Protein AF-A0A1X6P1R7-F1 (afdb_monomer_lite)

Sequence (283 aa):
MGSWSHLVRLRAEWDARLAADASIGWLALVDDDTYVFDAGLRRALAHTGVDPAAARVWAGALEAPRVDSGGDAAFAAPLRAAHAAASGEAPCLLPGDSGYLTPAEEASSAPSVAAPSRQCRHTFCPTCVPLPQGAAVVLSRALVAALRPHVDACEVATAGMCASCGSQRLYACIQYVSGVGGSVATLPLPGVERAPWKRAPRGGDDAVATFHAFDHRFRLDAATGSLAGDMAQLARVADRVAAARGADAVVTYQDVADEVACRGAGRYVHAPKRMCVAEVVAA

Structure (mmCIF, N/CA/C/O backbone):
data_AF-A0A1X6P1R7-F1
#
_entry.id   AF-A0A1X6P1R7-F1
#
loop_
_atom_site.group_PDB
_atom_site.id
_atom_site.type_symbol
_atom_site.label_atom_id
_atom_site.label_alt_id
_atom_site.label_comp_id
_atom_site.label_asym_id
_atom_site.label_entity_id
_atom_site.label_seq_id
_atom_site.pdbx_PDB_ins_code
_atom_site.Cartn_x
_atom_site.Cartn_y
_atom_site.Cartn_z
_atom_site.occupancy
_atom_site.B_iso_or_equiv
_atom_site.auth_seq_id
_atom_site.auth_comp_id
_atom_site.auth_asym_id
_atom_site.auth_atom_id
_atom_site.pdbx_PDB_model_num
ATOM 1 N N . MET A 1 1 ? 14.252 -18.514 2.551 1.00 38.66 1 MET A N 1
ATOM 2 C CA . MET A 1 1 ? 12.966 -18.541 1.822 1.00 38.66 1 MET A CA 1
ATOM 3 C C . MET A 1 1 ? 12.912 -17.275 0.984 1.00 38.66 1 MET A C 1
ATOM 5 O O . MET A 1 1 ? 13.160 -16.217 1.545 1.00 38.66 1 MET A O 1
ATOM 9 N N . GLY A 1 2 ? 12.738 -17.371 -0.338 1.00 47.81 2 GLY A N 1
ATOM 10 C CA . GLY A 1 2 ? 12.596 -16.179 -1.192 1.00 47.81 2 GLY A CA 1
ATOM 11 C C . GLY A 1 2 ? 11.295 -15.447 -0.866 1.00 47.81 2 GLY A C 1
ATOM 12 O O . GLY A 1 2 ? 10.340 -16.102 -0.439 1.00 47.81 2 GLY A O 1
ATOM 13 N N . SER A 1 3 ? 11.247 -14.121 -1.026 1.00 53.81 3 SER A N 1
ATOM 14 C CA . SER A 1 3 ? 9.972 -13.423 -0.860 1.00 53.81 3 SER A CA 1
ATOM 15 C C . SER A 1 3 ? 9.056 -13.825 -2.012 1.00 53.81 3 SER A C 1
ATOM 17 O O . SER A 1 3 ? 9.450 -13.857 -3.180 1.00 53.81 3 SER A O 1
ATOM 19 N N . TRP A 1 4 ? 7.842 -14.244 -1.675 1.00 63.78 4 TRP A N 1
ATOM 20 C CA . TRP A 1 4 ? 6.855 -14.613 -2.680 1.00 63.78 4 TRP A CA 1
ATOM 21 C C . TRP A 1 4 ? 6.371 -13.349 -3.393 1.00 63.78 4 TRP A C 1
ATOM 23 O O . TRP A 1 4 ? 6.185 -12.307 -2.767 1.00 63.78 4 TRP A O 1
ATOM 33 N N . SER A 1 5 ? 6.171 -13.422 -4.709 1.00 76.75 5 SER A N 1
ATOM 34 C CA . SER A 1 5 ? 5.708 -12.262 -5.472 1.00 76.75 5 SER A CA 1
ATOM 35 C C . SER A 1 5 ? 4.275 -11.886 -5.087 1.00 76.75 5 SER A C 1
ATOM 37 O O . SER A 1 5 ? 3.400 -12.749 -4.991 1.00 76.75 5 SER A O 1
ATOM 39 N N . HIS A 1 6 ? 4.012 -10.585 -4.944 1.00 87.44 6 HIS A N 1
ATOM 40 C CA . HIS A 1 6 ? 2.655 -10.058 -4.769 1.00 87.44 6 HIS A CA 1
ATOM 41 C C . HIS A 1 6 ? 1.725 -10.415 -5.943 1.00 87.44 6 HIS A C 1
ATOM 43 O O . HIS A 1 6 ? 0.517 -10.519 -5.749 1.00 87.44 6 HIS A O 1
ATOM 49 N N . LEU A 1 7 ? 2.279 -10.678 -7.133 1.00 89.25 7 LEU A N 1
ATOM 50 C CA . LEU A 1 7 ? 1.531 -11.164 -8.295 1.00 89.25 7 LEU A CA 1
ATOM 51 C C . LEU A 1 7 ? 0.912 -12.550 -8.051 1.00 89.25 7 LEU A C 1
ATOM 53 O O . LEU A 1 7 ? -0.265 -12.748 -8.353 1.00 89.25 7 LEU A O 1
ATOM 57 N N . VAL A 1 8 ? 1.646 -13.464 -7.401 1.00 87.81 8 VAL A N 1
ATOM 58 C CA . VAL A 1 8 ? 1.143 -14.803 -7.043 1.00 87.81 8 VAL A CA 1
ATOM 59 C C . VAL A 1 8 ? -0.050 -14.687 -6.096 1.00 87.81 8 VAL A C 1
ATOM 61 O O . VAL A 1 8 ? -1.055 -15.375 -6.276 1.00 87.81 8 VAL A O 1
ATOM 64 N N . ARG A 1 9 ? 0.054 -13.812 -5.085 1.00 88.69 9 ARG A N 1
ATOM 65 C CA . ARG A 1 9 ? -1.019 -13.568 -4.107 1.00 88.69 9 ARG A CA 1
ATOM 66 C C . ARG A 1 9 ? -2.248 -12.973 -4.778 1.00 88.69 9 ARG A C 1
ATOM 68 O O . ARG A 1 9 ? -3.348 -13.460 -4.559 1.00 88.69 9 ARG A O 1
ATOM 75 N N . LEU A 1 10 ? -2.047 -11.984 -5.646 1.00 92.56 10 LEU A N 1
ATOM 76 C CA . LEU A 1 10 ? -3.120 -11.376 -6.421 1.00 92.56 10 LEU A CA 1
ATOM 77 C C . LEU A 1 10 ? -3.860 -12.414 -7.272 1.00 92.56 10 LEU A C 1
ATOM 79 O O . LEU A 1 10 ? -5.087 -12.452 -7.239 1.00 92.56 10 LEU A O 1
ATOM 83 N N . ARG A 1 11 ? -3.130 -13.277 -7.993 1.00 93.38 11 ARG A N 1
ATOM 84 C CA . ARG A 1 11 ? -3.719 -14.375 -8.777 1.00 93.38 11 ARG A CA 1
ATOM 85 C C . ARG A 1 11 ? -4.544 -15.308 -7.901 1.00 93.38 11 ARG A C 1
ATOM 87 O O . ARG A 1 11 ? -5.694 -15.576 -8.228 1.00 93.38 11 ARG A O 1
ATOM 94 N N . ALA A 1 12 ? -3.964 -15.765 -6.792 1.00 91.94 12 ALA A N 1
ATOM 95 C CA . ALA A 1 12 ? -4.624 -16.691 -5.879 1.00 91.94 12 ALA A CA 1
ATOM 96 C C . ALA A 1 12 ? -5.923 -16.104 -5.304 1.00 91.94 12 ALA A C 1
ATOM 98 O O . ALA A 1 12 ? -6.958 -16.762 -5.352 1.00 91.94 12 ALA A O 1
ATOM 99 N N . GLU A 1 13 ? -5.894 -14.858 -4.822 1.00 94.12 13 GLU A N 1
ATOM 100 C CA . GLU A 1 13 ? -7.080 -14.198 -4.258 1.00 94.12 13 GLU A CA 1
ATOM 101 C C . GLU A 1 13 ? -8.137 -13.887 -5.325 1.00 94.12 13 GLU A C 1
ATOM 103 O O . GLU A 1 13 ? -9.340 -14.012 -5.068 1.00 94.12 13 GLU A O 1
ATOM 108 N N . TRP A 1 14 ? -7.712 -13.528 -6.542 1.00 94.12 14 TRP A N 1
ATOM 109 C CA . TRP A 1 14 ? -8.636 -13.346 -7.656 1.00 94.12 14 TRP A CA 1
ATOM 110 C C . TRP A 1 14 ? -9.385 -14.631 -7.993 1.00 94.12 14 TRP A C 1
ATOM 112 O O . TRP A 1 14 ? -10.617 -14.635 -8.000 1.00 94.12 14 TRP A O 1
ATOM 122 N N . ASP A 1 15 ? -8.640 -15.708 -8.235 1.00 93.50 15 ASP A N 1
ATOM 123 C CA . ASP A 1 15 ? -9.190 -16.985 -8.685 1.00 93.50 15 ASP A CA 1
ATOM 124 C C . ASP A 1 15 ? -10.038 -17.656 -7.591 1.00 93.50 15 ASP A C 1
ATOM 126 O O . ASP A 1 15 ? -11.055 -18.276 -7.895 1.00 93.50 15 ASP A O 1
ATOM 130 N N . ALA A 1 16 ? -9.656 -17.510 -6.317 1.00 93.94 16 ALA A N 1
ATOM 131 C CA . ALA A 1 16 ? -10.361 -18.143 -5.206 1.00 93.94 16 ALA A CA 1
ATOM 132 C C . ALA A 1 16 ? -11.634 -17.399 -4.778 1.00 93.94 16 ALA A C 1
ATOM 134 O O . ALA A 1 16 ? -12.594 -18.040 -4.345 1.00 93.94 16 ALA A O 1
ATOM 135 N N . ARG A 1 17 ? -11.636 -16.058 -4.819 1.00 94.38 17 ARG A N 1
ATOM 136 C CA . ARG A 1 17 ? -12.701 -15.254 -4.191 1.00 94.38 17 ARG A CA 1
ATOM 137 C C . ARG A 1 17 ? -13.164 -14.078 -5.030 1.00 94.38 17 ARG A C 1
ATOM 139 O O . ARG A 1 17 ? -14.361 -13.982 -5.296 1.00 94.38 17 ARG A O 1
ATOM 146 N N . LEU A 1 18 ? -12.266 -13.173 -5.430 1.00 94.50 18 LEU A N 1
ATOM 147 C CA . LEU A 1 18 ? -12.712 -11.896 -6.003 1.00 94.50 18 LEU A CA 1
ATOM 148 C C . LEU A 1 18 ? -13.491 -12.103 -7.301 1.00 94.50 18 LEU A C 1
ATOM 150 O O . LEU A 1 18 ? -14.491 -11.422 -7.493 1.00 94.50 18 LEU A O 1
ATOM 154 N N . ALA A 1 19 ? -13.099 -13.042 -8.166 1.00 93.81 19 ALA A N 1
ATOM 155 C CA . ALA A 1 19 ? -13.814 -13.288 -9.418 1.00 93.81 19 ALA A CA 1
ATOM 156 C C . ALA A 1 19 ? -15.296 -13.649 -9.192 1.00 93.81 19 ALA A C 1
ATOM 158 O O . ALA A 1 19 ? -16.156 -13.178 -9.934 1.00 93.81 19 ALA A O 1
ATOM 159 N N . ALA A 1 20 ? -15.586 -14.438 -8.154 1.00 95.06 20 ALA A N 1
ATOM 160 C CA . ALA A 1 20 ? -16.923 -14.946 -7.854 1.00 95.06 20 ALA A CA 1
ATOM 161 C C . ALA A 1 20 ? -17.763 -14.000 -6.978 1.00 95.06 20 ALA A C 1
ATOM 163 O O . ALA A 1 20 ? -18.987 -14.002 -7.080 1.00 95.06 20 ALA A O 1
ATOM 164 N N . ASP A 1 21 ? -17.125 -13.188 -6.133 1.00 96.25 21 ASP A N 1
ATOM 165 C CA . ASP A 1 21 ? -17.810 -12.298 -5.197 1.00 96.25 21 ASP A CA 1
ATOM 166 C C . ASP A 1 21 ? -17.644 -10.827 -5.603 1.00 96.25 21 ASP A C 1
ATOM 168 O O . ASP A 1 21 ? -16.604 -10.198 -5.378 1.00 96.25 21 ASP A O 1
ATOM 172 N N . ALA A 1 22 ? -18.694 -10.270 -6.210 1.00 94.06 22 ALA A N 1
ATOM 173 C CA . ALA A 1 22 ? -18.738 -8.873 -6.636 1.00 94.06 22 ALA A CA 1
ATOM 174 C C . ALA A 1 22 ? -18.824 -7.871 -5.469 1.00 94.06 22 ALA A C 1
ATOM 176 O O . ALA A 1 22 ? -18.551 -6.691 -5.682 1.00 94.06 22 ALA A O 1
ATOM 177 N N . SER A 1 23 ? -19.161 -8.317 -4.251 1.00 94.94 23 SER A N 1
ATOM 178 C CA . SER A 1 23 ? -19.193 -7.447 -3.067 1.00 94.94 23 SER A CA 1
ATOM 179 C C . SER A 1 23 ? -17.791 -7.065 -2.579 1.00 94.94 23 SER A C 1
ATOM 181 O O . SER A 1 23 ? -17.615 -6.044 -1.911 1.00 94.94 23 SER A O 1
ATOM 183 N N . ILE A 1 24 ? -16.768 -7.835 -2.966 1.00 95.62 24 ILE A N 1
ATOM 184 C CA . ILE A 1 24 ? -15.371 -7.523 -2.665 1.00 95.62 24 ILE A CA 1
ATOM 185 C C . ILE A 1 24 ? -14.884 -6.435 -3.627 1.00 95.62 24 ILE A C 1
ATOM 187 O O . ILE A 1 24 ? -14.490 -6.706 -4.768 1.00 95.62 24 ILE A O 1
ATOM 191 N N . GLY A 1 25 ? -14.909 -5.191 -3.143 1.00 96.31 25 GLY A N 1
ATOM 192 C CA . GLY A 1 25 ? -14.416 -4.018 -3.866 1.00 96.31 25 GLY A CA 1
ATOM 193 C C . GLY A 1 25 ? -12.900 -3.808 -3.771 1.00 96.31 25 GLY A C 1
ATOM 194 O O . GLY A 1 25 ? -12.294 -3.280 -4.694 1.00 96.31 25 GLY A O 1
ATOM 195 N N . TRP A 1 26 ? -12.249 -4.237 -2.693 1.00 96.69 26 TRP A N 1
ATOM 196 C CA . TRP A 1 26 ? -10.829 -3.947 -2.464 1.00 96.69 26 TRP A CA 1
ATOM 197 C C . TRP A 1 26 ? -10.056 -5.207 -2.076 1.00 96.69 26 TRP A C 1
ATOM 199 O O . TRP A 1 26 ? -10.554 -6.032 -1.314 1.00 96.69 26 TRP A O 1
ATOM 209 N N . LEU A 1 27 ? -8.827 -5.329 -2.578 1.00 96.12 27 LEU A N 1
ATOM 210 C CA . LEU A 1 27 ? -7.842 -6.328 -2.168 1.00 96.12 27 LEU A CA 1
ATOM 211 C C . LEU A 1 27 ? -6.701 -5.630 -1.432 1.00 96.12 27 LEU A C 1
ATOM 213 O O . LEU A 1 27 ? -5.999 -4.823 -2.033 1.00 96.12 27 LEU A O 1
ATOM 217 N N . ALA A 1 28 ? -6.481 -5.956 -0.162 1.00 94.50 28 ALA A N 1
ATOM 218 C CA . ALA A 1 28 ? -5.308 -5.500 0.576 1.00 94.50 28 ALA A CA 1
ATOM 219 C C . ALA A 1 28 ? -4.230 -6.592 0.570 1.00 94.50 28 ALA A C 1
ATOM 221 O O . ALA A 1 28 ? -4.453 -7.697 1.062 1.00 94.50 28 ALA A O 1
ATOM 222 N N . LEU A 1 29 ? -3.062 -6.279 0.015 1.00 92.88 29 LEU A N 1
ATOM 223 C CA . LEU A 1 29 ? -1.846 -7.073 0.155 1.00 92.88 29 LEU A CA 1
ATOM 224 C C . LEU A 1 29 ? -1.104 -6.551 1.382 1.00 92.88 29 LEU A C 1
ATOM 226 O O . LEU A 1 29 ? -0.631 -5.418 1.361 1.00 92.88 29 LEU A O 1
ATOM 230 N N . VAL A 1 30 ? -1.062 -7.346 2.443 1.00 89.94 30 VAL A N 1
ATOM 231 C CA . VAL A 1 30 ? -0.561 -6.940 3.761 1.00 89.94 30 VAL A CA 1
ATOM 232 C C . VAL A 1 30 ? 0.718 -7.711 4.058 1.00 89.94 30 VAL A C 1
ATOM 234 O O . VAL A 1 30 ? 0.767 -8.921 3.820 1.00 89.94 30 VAL A O 1
ATOM 237 N N . ASP A 1 31 ? 1.738 -7.016 4.555 1.00 85.94 31 ASP A N 1
ATOM 238 C CA . ASP A 1 31 ? 2.976 -7.662 4.992 1.00 85.94 31 ASP A CA 1
ATOM 239 C C . ASP A 1 31 ? 2.680 -8.583 6.202 1.00 85.94 31 ASP A C 1
ATOM 241 O O . ASP A 1 31 ? 1.776 -8.323 7.000 1.00 85.94 31 ASP A O 1
ATOM 245 N N . ASP A 1 32 ? 3.431 -9.677 6.373 1.00 82.94 32 ASP A N 1
ATOM 246 C CA . ASP A 1 32 ? 3.227 -10.690 7.438 1.00 82.94 32 ASP A CA 1
ATOM 247 C C . ASP A 1 32 ? 3.534 -10.185 8.861 1.00 82.94 32 ASP A C 1
ATOM 249 O O . ASP A 1 32 ? 3.455 -10.895 9.864 1.00 82.94 32 ASP A O 1
ATOM 253 N N . ASP A 1 33 ? 3.869 -8.914 8.915 1.00 81.56 33 ASP A N 1
ATOM 254 C CA . ASP A 1 33 ? 4.552 -8.194 9.955 1.00 81.56 33 ASP A CA 1
ATOM 255 C C . ASP A 1 33 ? 3.731 -6.890 10.258 1.00 81.56 33 ASP A C 1
ATOM 257 O O . ASP A 1 33 ? 4.118 -5.992 11.014 1.00 81.56 33 ASP A O 1
ATOM 261 N N . THR A 1 34 ? 2.507 -6.817 9.714 1.00 87.56 34 THR A N 1
ATOM 262 C CA . THR A 1 34 ? 1.571 -5.698 9.847 1.00 87.56 34 THR A CA 1
ATOM 263 C C . THR A 1 34 ? 0.241 -6.114 10.469 1.00 87.56 34 THR A C 1
ATOM 265 O O . THR A 1 34 ? -0.416 -7.052 10.020 1.00 87.56 34 THR A O 1
ATOM 268 N N . TYR A 1 35 ? -0.194 -5.374 11.493 1.00 90.25 35 TYR A N 1
ATOM 269 C CA . TYR A 1 35 ? -1.539 -5.510 12.049 1.00 90.25 35 TYR A CA 1
ATOM 270 C C . TYR A 1 35 ? -2.517 -4.609 11.288 1.00 90.25 35 TYR A C 1
ATOM 272 O O . TYR A 1 35 ? -2.222 -3.435 11.052 1.00 90.25 35 TYR A O 1
ATOM 280 N N . VAL A 1 36 ? -3.696 -5.125 10.940 1.00 93.88 36 VAL A N 1
ATOM 281 C CA . VAL A 1 36 ? -4.751 -4.365 10.250 1.00 93.88 36 VAL A CA 1
ATOM 282 C C . VAL A 1 36 ? -5.901 -4.092 11.211 1.00 93.88 36 VAL A C 1
ATOM 284 O O . VAL A 1 36 ? -6.524 -5.019 11.722 1.00 93.88 36 VAL A O 1
ATOM 287 N N . PHE A 1 37 ? -6.227 -2.816 11.404 1.00 94.81 37 PHE A N 1
ATOM 288 C CA . PHE A 1 37 ? -7.439 -2.399 12.102 1.00 94.81 37 PHE A CA 1
ATOM 289 C C . PHE A 1 37 ? -8.574 -2.272 11.081 1.00 94.81 37 PHE A C 1
ATOM 291 O O . PHE A 1 37 ? -8.691 -1.252 10.402 1.00 94.81 37 PHE A O 1
ATOM 298 N N . ASP A 1 38 ? -9.407 -3.310 10.962 1.00 93.56 38 ASP A N 1
ATOM 299 C CA . ASP A 1 38 ? -10.435 -3.433 9.911 1.00 93.56 38 ASP A CA 1
ATOM 300 C C . ASP A 1 38 ? -11.349 -2.198 9.808 1.00 93.56 38 ASP A C 1
ATOM 302 O O . ASP A 1 38 ? -11.473 -1.610 8.734 1.00 93.56 38 ASP A O 1
ATOM 306 N N . ALA A 1 39 ? -11.908 -1.721 10.927 1.00 94.25 39 ALA A N 1
ATOM 307 C CA . ALA A 1 39 ? -12.744 -0.515 10.945 1.00 94.25 39 ALA A CA 1
ATOM 308 C C . ALA A 1 39 ? -11.992 0.738 10.451 1.00 94.25 39 ALA A C 1
ATOM 310 O O . ALA A 1 39 ? -12.542 1.549 9.701 1.00 94.25 39 ALA A O 1
ATOM 311 N N . GLY A 1 40 ? -10.716 0.879 10.823 1.00 94.94 40 GLY A N 1
ATOM 312 C CA . GLY A 1 40 ? -9.854 1.971 10.371 1.00 94.94 40 GLY A CA 1
ATOM 313 C C . GLY A 1 40 ? -9.568 1.902 8.872 1.00 94.94 40 GLY A C 1
ATOM 314 O O . GLY A 1 40 ? -9.712 2.905 8.173 1.00 94.94 40 GLY A O 1
ATOM 315 N N . LEU A 1 41 ? -9.245 0.712 8.354 1.00 95.44 41 LEU A N 1
ATOM 316 C CA . LEU A 1 41 ? -8.995 0.498 6.929 1.00 95.44 41 LEU A CA 1
ATOM 317 C C . LEU A 1 41 ? -10.254 0.731 6.087 1.00 95.44 41 LEU A C 1
ATOM 319 O O . LEU A 1 41 ? -10.197 1.448 5.087 1.00 95.44 41 LEU A O 1
ATOM 323 N N . ARG A 1 42 ? -11.409 0.201 6.509 1.00 93.88 42 ARG A N 1
ATOM 324 C CA . ARG A 1 42 ? -12.698 0.451 5.841 1.00 93.88 42 ARG A CA 1
ATOM 325 C C . ARG A 1 42 ? -13.040 1.932 5.822 1.00 93.88 42 ARG A C 1
ATOM 327 O O . ARG A 1 42 ? -13.427 2.453 4.777 1.00 93.88 42 ARG A O 1
ATOM 334 N N . ARG A 1 43 ? -12.849 2.628 6.948 1.00 94.12 43 ARG A N 1
ATOM 335 C CA . ARG A 1 43 ? -13.040 4.078 7.025 1.00 94.12 43 ARG A CA 1
ATOM 336 C C . ARG A 1 43 ? -12.107 4.807 6.063 1.00 94.12 43 ARG A C 1
ATOM 338 O O . ARG A 1 43 ? -12.573 5.694 5.353 1.00 94.12 43 ARG A O 1
ATOM 345 N N . ALA A 1 44 ? -10.823 4.458 6.020 1.00 94.50 44 ALA A N 1
ATOM 346 C CA . ALA A 1 44 ? -9.862 5.090 5.119 1.00 94.50 44 ALA A CA 1
ATOM 347 C C . ALA A 1 44 ? -10.265 4.905 3.647 1.00 94.50 44 ALA A C 1
ATOM 349 O O . ALA A 1 44 ? -10.270 5.872 2.888 1.00 94.50 44 ALA A O 1
ATOM 350 N N . LEU A 1 45 ? -10.689 3.695 3.266 1.00 95.31 45 LEU A N 1
ATOM 351 C CA . LEU A 1 45 ? -11.156 3.393 1.912 1.00 95.31 45 LEU A CA 1
ATOM 352 C C . LEU A 1 45 ? -12.441 4.146 1.557 1.00 95.31 45 LEU A C 1
ATOM 354 O O . LEU A 1 45 ? -12.525 4.712 0.470 1.00 95.31 45 LEU A O 1
ATOM 358 N N . ALA A 1 46 ? -13.407 4.231 2.474 1.00 93.25 46 ALA A N 1
ATOM 359 C CA . ALA A 1 46 ? -14.638 4.991 2.255 1.00 93.25 46 ALA A CA 1
ATOM 360 C C . ALA A 1 46 ? -14.367 6.488 2.007 1.00 93.25 46 ALA A C 1
ATOM 362 O O . ALA A 1 46 ? -14.990 7.091 1.134 1.00 93.25 46 ALA A O 1
ATOM 363 N N . HIS A 1 47 ? -13.394 7.080 2.710 1.00 93.00 47 HIS A N 1
ATOM 364 C CA . HIS A 1 47 ? -13.020 8.489 2.528 1.00 93.00 47 HIS A CA 1
ATOM 365 C C . HIS A 1 47 ? -12.344 8.791 1.186 1.00 93.00 47 HIS A C 1
ATOM 367 O O . HIS A 1 47 ? -12.264 9.958 0.811 1.00 93.00 47 HIS A O 1
ATOM 373 N N . THR A 1 48 ? -11.874 7.780 0.448 1.00 93.00 48 THR A N 1
ATOM 374 C CA . THR A 1 48 ? -11.309 8.012 -0.891 1.00 93.00 48 THR A CA 1
ATOM 375 C C . THR A 1 48 ? -12.361 8.496 -1.891 1.00 93.00 48 THR A C 1
ATOM 377 O O . THR A 1 48 ? -12.002 9.120 -2.886 1.00 93.00 48 THR A O 1
ATOM 380 N N . GLY A 1 49 ? -13.648 8.191 -1.658 1.00 93.75 49 GLY A N 1
ATOM 381 C CA . GLY A 1 49 ? -14.732 8.455 -2.611 1.00 93.75 49 GLY A CA 1
ATOM 382 C C . GLY A 1 49 ? -14.615 7.666 -3.921 1.00 93.75 49 GLY A C 1
ATOM 383 O O . GLY A 1 49 ? -15.329 7.955 -4.879 1.00 93.75 49 GLY A O 1
ATOM 384 N N . VAL A 1 50 ? -13.706 6.691 -3.987 1.00 95.50 50 VAL A N 1
ATOM 385 C CA . VAL A 1 50 ? -13.457 5.879 -5.177 1.00 95.50 50 VAL A CA 1
ATOM 386 C C . VAL A 1 50 ? -14.493 4.766 -5.266 1.00 95.50 50 VAL A C 1
ATOM 388 O O . VAL A 1 50 ? -14.669 4.015 -4.310 1.00 95.50 50 VAL A O 1
ATOM 391 N N . ASP A 1 51 ? -15.113 4.605 -6.438 1.00 96.44 51 ASP A N 1
ATOM 392 C CA . ASP A 1 51 ? -15.824 3.374 -6.780 1.00 96.44 51 ASP A CA 1
ATOM 393 C C . ASP A 1 51 ? -14.803 2.285 -7.171 1.00 96.44 51 ASP A C 1
ATOM 395 O O . ASP A 1 51 ? -14.207 2.365 -8.256 1.00 96.44 51 ASP A O 1
ATOM 399 N N . PRO A 1 52 ? -14.583 1.261 -6.323 1.00 96.81 52 PRO A N 1
ATOM 400 C CA . PRO A 1 52 ? -13.610 0.211 -6.602 1.00 96.81 52 PRO A CA 1
ATOM 401 C C . PRO A 1 52 ? -13.926 -0.640 -7.836 1.00 96.81 52 PRO A C 1
ATOM 403 O O . PRO A 1 52 ? -13.028 -1.315 -8.349 1.00 96.81 52 PRO A O 1
ATOM 406 N N . ALA A 1 53 ? -15.185 -0.678 -8.279 1.00 96.12 53 ALA A N 1
ATOM 407 C CA . ALA A 1 53 ? -15.601 -1.464 -9.434 1.00 96.12 53 ALA A CA 1
ATOM 408 C C . ALA A 1 53 ? -15.317 -0.744 -10.760 1.00 96.12 53 ALA A C 1
ATOM 410 O O . ALA A 1 53 ? -15.144 -1.407 -11.783 1.00 96.12 53 ALA A O 1
ATOM 411 N N . ALA A 1 54 ? -15.224 0.589 -10.741 1.00 95.00 54 ALA A N 1
ATOM 412 C CA . ALA A 1 54 ? -15.018 1.408 -11.933 1.00 95.00 54 ALA A CA 1
ATOM 413 C C . ALA A 1 54 ? -13.582 1.936 -12.065 1.00 95.00 54 ALA A C 1
ATOM 415 O O . ALA A 1 54 ? -13.024 1.966 -13.165 1.00 95.00 54 ALA A O 1
ATOM 416 N N . ALA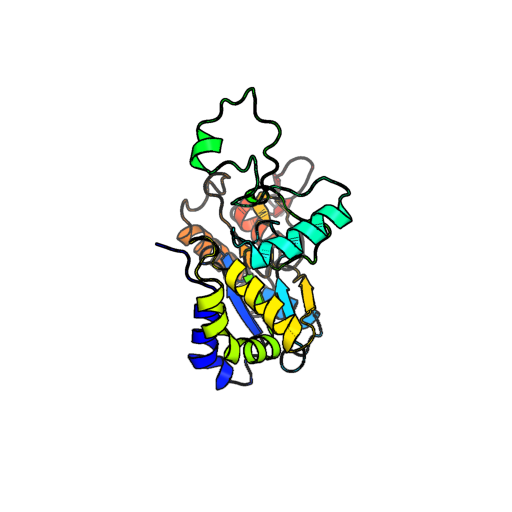 A 1 55 ? -12.969 2.365 -10.962 1.00 95.19 55 ALA A N 1
ATOM 417 C CA . ALA A 1 55 ? -11.703 3.083 -11.000 1.00 95.19 55 ALA A CA 1
ATOM 418 C C . ALA A 1 55 ? -10.510 2.160 -10.747 1.00 95.19 55 ALA A C 1
ATOM 420 O O . ALA A 1 55 ? -10.464 1.434 -9.757 1.00 95.19 55 ALA A O 1
ATOM 421 N N . ARG A 1 56 ? -9.493 2.243 -11.610 1.00 96.00 56 ARG A N 1
ATOM 422 C CA . ARG A 1 56 ? -8.234 1.511 -11.439 1.00 96.00 56 ARG A CA 1
ATOM 423 C C . ARG A 1 56 ? -7.311 2.278 -10.511 1.00 96.00 56 ARG A C 1
ATOM 425 O O . ARG A 1 56 ? -6.539 3.139 -10.929 1.00 96.00 56 ARG A O 1
ATOM 432 N N . VAL A 1 57 ? -7.431 1.953 -9.236 1.00 95.25 57 VAL A N 1
ATOM 433 C CA . VAL A 1 57 ? -6.704 2.593 -8.146 1.00 95.25 57 VAL A CA 1
ATOM 434 C C . VAL A 1 57 ? -5.881 1.574 -7.386 1.00 95.25 57 VAL A C 1
ATOM 436 O O . VAL A 1 57 ? -6.327 0.446 -7.144 1.00 95.25 57 VAL A O 1
ATOM 439 N N . TRP A 1 58 ? -4.710 2.021 -6.955 1.00 95.44 58 TRP A N 1
ATOM 440 C CA . TRP A 1 58 ? -3.971 1.415 -5.861 1.00 95.44 58 TRP A CA 1
ATOM 441 C C . TRP A 1 58 ? -3.580 2.470 -4.828 1.00 95.44 58 TRP A C 1
ATOM 443 O O . TRP A 1 58 ? -3.342 3.634 -5.163 1.00 95.44 58 TRP A O 1
ATOM 453 N N . ALA A 1 59 ? -3.559 2.070 -3.564 1.00 95.56 59 ALA A N 1
ATOM 454 C CA . ALA A 1 59 ? -3.402 2.974 -2.442 1.00 95.56 59 ALA A CA 1
ATOM 455 C C . ALA A 1 59 ? -2.584 2.357 -1.305 1.00 95.56 59 ALA A C 1
ATOM 457 O O . ALA A 1 59 ? -2.449 1.138 -1.210 1.00 95.56 59 ALA A O 1
ATOM 458 N N . GLY A 1 60 ? -2.043 3.205 -0.435 1.00 94.69 60 GLY A N 1
ATOM 459 C CA . GLY A 1 60 ? -1.316 2.785 0.764 1.00 94.69 60 GLY A CA 1
ATOM 460 C C . GLY A 1 60 ? -0.386 3.876 1.285 1.00 94.69 60 GLY A C 1
ATOM 461 O O . GLY A 1 60 ? -0.611 5.065 1.038 1.00 94.69 60 GLY A O 1
ATOM 462 N N . ALA A 1 61 ? 0.673 3.462 1.980 1.00 92.12 61 ALA A N 1
ATOM 463 C CA . ALA A 1 61 ? 1.738 4.351 2.431 1.00 92.12 61 ALA A CA 1
ATOM 464 C C . ALA A 1 61 ? 2.633 4.737 1.244 1.00 92.12 61 ALA A C 1
ATOM 466 O O . ALA A 1 61 ? 3.392 3.916 0.733 1.00 92.12 61 ALA A O 1
ATOM 467 N N . LEU A 1 62 ? 2.524 5.978 0.772 1.00 92.06 62 LEU A N 1
ATOM 468 C CA . LEU A 1 62 ? 3.269 6.434 -0.398 1.00 92.06 62 LEU A CA 1
ATOM 469 C C . LEU A 1 62 ? 4.737 6.698 -0.056 1.00 92.06 62 LEU A C 1
ATOM 471 O O . LEU A 1 62 ? 5.048 7.563 0.761 1.00 92.06 62 LEU A O 1
ATOM 475 N N . GLU A 1 63 ? 5.638 5.988 -0.731 1.00 87.94 63 GLU A N 1
ATOM 476 C CA . GLU A 1 63 ? 7.081 6.197 -0.636 1.00 87.94 63 GLU A CA 1
ATOM 477 C C . GLU A 1 63 ? 7.682 6.476 -2.018 1.00 87.94 63 GLU A C 1
ATOM 479 O O . GLU A 1 63 ? 7.181 6.030 -3.056 1.00 87.94 63 GLU A O 1
ATOM 484 N N . ALA A 1 64 ? 8.793 7.215 -2.029 1.00 89.31 64 ALA A N 1
ATOM 485 C CA . ALA A 1 64 ? 9.580 7.406 -3.237 1.00 89.31 64 ALA A CA 1
ATOM 486 C C . ALA A 1 64 ? 10.039 6.036 -3.783 1.00 89.31 64 ALA A C 1
ATOM 488 O O . ALA A 1 64 ? 10.509 5.195 -3.008 1.00 89.31 64 ALA A O 1
ATOM 489 N N . PRO A 1 65 ? 9.928 5.769 -5.095 1.00 87.25 65 PRO A N 1
ATOM 490 C CA . PRO A 1 65 ? 10.448 4.538 -5.674 1.00 87.25 65 PRO A CA 1
ATOM 491 C C . PRO A 1 65 ? 11.978 4.508 -5.621 1.00 87.25 65 PRO A C 1
ATOM 493 O O . PRO A 1 65 ? 12.645 5.532 -5.800 1.00 87.25 65 PRO A O 1
ATOM 496 N N . ARG A 1 66 ? 12.543 3.314 -5.415 1.00 86.88 66 ARG A N 1
ATOM 497 C CA . ARG A 1 66 ? 13.982 3.071 -5.574 1.00 86.88 66 ARG A CA 1
ATOM 498 C C . ARG A 1 66 ? 14.318 3.045 -7.064 1.00 86.88 66 ARG A C 1
ATOM 500 O O . ARG A 1 66 ? 13.629 2.372 -7.829 1.00 86.88 66 ARG A O 1
ATOM 507 N N . VAL A 1 67 ? 15.353 3.774 -7.475 1.00 88.19 67 VAL A N 1
ATOM 508 C CA . VAL A 1 67 ? 15.649 4.006 -8.899 1.00 88.19 67 VAL A CA 1
ATOM 509 C C . VAL A 1 67 ? 16.035 2.717 -9.631 1.00 88.19 67 VAL A C 1
ATOM 511 O O . VAL A 1 67 ? 15.707 2.560 -10.802 1.00 88.19 67 VAL A O 1
ATOM 514 N N . ASP A 1 68 ? 16.680 1.767 -8.950 1.00 86.50 68 ASP A N 1
ATOM 515 C CA . ASP A 1 68 ? 17.039 0.472 -9.547 1.00 86.50 68 ASP A CA 1
ATOM 516 C C . ASP A 1 68 ? 15.842 -0.458 -9.823 1.00 86.50 68 ASP A C 1
ATOM 518 O O . ASP A 1 68 ? 16.033 -1.493 -10.452 1.00 86.50 68 ASP A O 1
ATOM 522 N N . SER A 1 69 ? 14.644 -0.160 -9.301 1.00 81.44 69 SER A N 1
ATOM 523 C CA . SER A 1 69 ? 13.443 -1.004 -9.388 1.00 81.44 69 SER A CA 1
ATOM 524 C C . SER A 1 69 ? 13.671 -2.507 -9.120 1.00 81.44 69 SER A C 1
ATOM 526 O O . SER A 1 69 ? 13.041 -3.368 -9.729 1.00 81.44 69 SER A O 1
ATOM 528 N N . GLY A 1 70 ? 14.596 -2.863 -8.223 1.00 75.88 70 GLY A N 1
ATOM 529 C CA . GLY A 1 70 ? 14.922 -4.275 -7.964 1.00 75.88 70 GLY A CA 1
ATOM 530 C C . GLY A 1 70 ? 15.999 -4.886 -8.866 1.00 75.88 70 GLY A C 1
ATOM 531 O O . GLY A 1 70 ? 16.152 -6.108 -8.866 1.00 75.88 70 GLY A O 1
ATOM 532 N N . GLY A 1 71 ? 16.764 -4.059 -9.580 1.00 72.19 71 GLY A N 1
ATOM 533 C CA . GLY A 1 71 ? 17.967 -4.447 -10.323 1.00 72.19 71 GLY A CA 1
ATOM 534 C C . GLY A 1 71 ? 17.732 -4.839 -11.782 1.00 72.19 71 GLY A C 1
ATOM 535 O O . GLY A 1 71 ? 18.686 -5.218 -12.455 1.00 72.19 71 GLY A O 1
ATOM 536 N N . ASP A 1 72 ? 16.498 -4.741 -12.279 1.00 75.31 72 ASP A N 1
ATOM 537 C CA . ASP A 1 72 ? 16.173 -5.023 -13.677 1.00 75.31 72 ASP A CA 1
ATOM 538 C C . ASP A 1 72 ? 16.327 -3.764 -14.540 1.00 75.31 72 ASP A C 1
ATOM 540 O O . ASP A 1 72 ? 15.667 -2.749 -14.310 1.00 75.31 72 ASP A O 1
ATOM 544 N N . ALA A 1 73 ? 17.196 -3.828 -15.551 1.00 72.81 73 ALA A N 1
ATOM 545 C CA . ALA A 1 73 ? 17.536 -2.676 -16.381 1.00 72.81 73 ALA A CA 1
ATOM 546 C C . ALA A 1 73 ? 16.345 -2.115 -17.180 1.00 72.81 73 ALA A C 1
ATOM 548 O O . ALA A 1 73 ? 16.283 -0.900 -17.383 1.00 72.81 73 ALA A O 1
ATOM 549 N N . ALA A 1 74 ? 15.392 -2.953 -17.606 1.00 77.69 74 ALA A N 1
ATOM 550 C CA . ALA A 1 74 ? 14.252 -2.508 -18.408 1.00 77.69 74 ALA A CA 1
ATOM 551 C C . ALA A 1 74 ? 13.292 -1.636 -17.587 1.00 77.69 74 ALA A C 1
ATOM 553 O O . ALA A 1 74 ? 12.782 -0.634 -18.087 1.00 77.69 74 ALA A O 1
ATOM 554 N N . PHE A 1 75 ? 13.101 -1.973 -16.310 1.00 78.38 75 PHE A N 1
ATOM 555 C CA . PHE A 1 75 ? 12.251 -1.201 -15.398 1.00 78.38 75 PHE A CA 1
ATOM 556 C C . PHE A 1 75 ? 13.000 -0.058 -14.710 1.00 78.38 75 PHE A C 1
ATOM 558 O O . PHE A 1 75 ? 12.409 0.976 -14.396 1.00 78.38 75 PHE A O 1
ATOM 565 N N . ALA A 1 76 ? 14.305 -0.214 -14.492 1.00 84.50 76 ALA A N 1
ATOM 566 C CA . ALA A 1 76 ? 15.132 0.814 -13.879 1.00 84.50 76 ALA A CA 1
ATOM 567 C C . ALA A 1 76 ? 15.443 1.974 -14.831 1.00 84.50 76 ALA A C 1
ATOM 569 O O . ALA A 1 76 ? 15.528 3.116 -14.388 1.00 84.50 76 ALA A O 1
ATOM 570 N N . ALA A 1 77 ? 15.610 1.722 -16.136 1.00 85.94 77 ALA A N 1
ATOM 571 C CA . ALA A 1 77 ? 16.015 2.762 -17.082 1.00 85.94 77 ALA A CA 1
ATOM 572 C C . ALA A 1 77 ? 15.032 3.952 -17.154 1.00 85.94 77 ALA A C 1
ATOM 574 O O . ALA A 1 77 ? 15.506 5.088 -17.044 1.00 85.94 77 ALA A O 1
ATOM 575 N N . PRO A 1 78 ? 13.698 3.757 -17.251 1.00 85.75 78 PRO A N 1
ATOM 576 C CA . PRO A 1 78 ? 12.745 4.867 -17.224 1.00 85.75 78 PRO A CA 1
ATOM 577 C C . PRO A 1 78 ? 12.766 5.647 -15.902 1.00 85.75 78 PRO A C 1
ATOM 579 O O . PRO A 1 78 ? 12.773 6.876 -15.917 1.00 85.75 78 PRO A O 1
ATOM 582 N N . LEU A 1 79 ? 12.834 4.952 -14.758 1.00 87.56 79 LEU A N 1
ATOM 583 C CA . LEU A 1 79 ? 12.897 5.587 -13.434 1.00 87.56 79 LEU A CA 1
ATOM 584 C C . LEU A 1 79 ? 14.198 6.370 -13.236 1.00 87.56 79 LEU A C 1
ATOM 586 O O . LEU A 1 79 ? 14.183 7.479 -12.706 1.00 87.56 79 LEU A O 1
ATOM 590 N N . ARG A 1 80 ? 15.319 5.823 -13.707 1.00 90.31 80 ARG A N 1
ATOM 591 C CA . ARG A 1 80 ? 16.622 6.487 -13.692 1.00 90.31 80 ARG A CA 1
ATOM 592 C C . ARG A 1 80 ? 16.630 7.742 -14.552 1.00 90.31 80 ARG A C 1
ATOM 594 O O . ARG A 1 80 ? 17.144 8.765 -14.107 1.00 90.31 80 ARG A O 1
ATOM 601 N N . ALA A 1 81 ? 16.063 7.672 -15.754 1.00 88.56 81 ALA A N 1
ATOM 602 C CA . ALA A 1 81 ? 15.953 8.826 -16.640 1.00 88.56 81 ALA A CA 1
ATOM 603 C C . ALA A 1 81 ? 15.070 9.921 -16.023 1.00 88.56 81 ALA A C 1
ATOM 605 O O . ALA A 1 81 ? 15.469 11.083 -16.000 1.00 88.56 81 ALA A O 1
ATOM 606 N N . ALA A 1 82 ? 13.917 9.546 -15.460 1.00 87.12 82 ALA A N 1
ATOM 607 C CA . ALA A 1 82 ? 13.026 10.475 -14.768 1.00 87.12 82 ALA A CA 1
ATOM 608 C C . ALA A 1 82 ? 13.705 11.134 -13.557 1.00 87.12 82 ALA A C 1
ATOM 610 O O . ALA A 1 82 ? 13.607 12.348 -13.383 1.00 87.12 82 ALA A O 1
ATOM 611 N N . HIS A 1 83 ? 14.439 10.357 -12.755 1.00 89.38 83 HIS A N 1
ATOM 612 C CA . HIS A 1 83 ? 15.196 10.881 -11.623 1.00 89.38 83 HIS A CA 1
ATOM 613 C C . HIS A 1 83 ? 16.257 11.894 -12.064 1.00 89.38 83 HIS A C 1
ATOM 615 O O . HIS A 1 83 ? 16.253 13.012 -11.560 1.00 89.38 83 HIS A O 1
ATOM 621 N N . ALA A 1 84 ? 17.111 11.531 -13.028 1.00 89.75 84 ALA A N 1
ATOM 622 C CA . ALA A 1 84 ? 18.173 12.407 -13.525 1.00 89.75 84 ALA A CA 1
ATOM 623 C C . ALA A 1 84 ? 17.617 13.705 -14.134 1.00 89.75 84 ALA A C 1
ATOM 625 O O . ALA A 1 84 ? 18.137 14.789 -13.877 1.00 89.75 84 ALA A O 1
ATOM 626 N N . ALA A 1 85 ? 16.520 13.612 -14.894 1.00 89.06 85 ALA A N 1
ATOM 627 C CA . ALA A 1 85 ? 15.853 14.780 -15.462 1.00 89.06 85 ALA A CA 1
ATOM 628 C C . ALA A 1 85 ? 15.291 15.720 -14.383 1.00 89.06 85 ALA A C 1
ATOM 630 O O . ALA A 1 85 ? 15.318 16.936 -14.555 1.00 89.06 85 ALA A O 1
ATOM 631 N N . ALA A 1 86 ? 14.790 15.169 -13.274 1.00 86.69 86 ALA A N 1
ATOM 632 C CA . ALA A 1 86 ? 14.185 15.949 -12.202 1.00 86.69 86 ALA A CA 1
ATOM 633 C C . ALA A 1 86 ? 15.200 16.516 -11.195 1.00 86.69 86 ALA A C 1
ATOM 635 O O . ALA A 1 86 ? 14.965 17.592 -10.651 1.00 86.69 86 ALA A O 1
ATOM 636 N N . SER A 1 87 ? 16.298 15.807 -10.916 1.00 85.50 87 SER A N 1
ATOM 637 C CA . SER A 1 87 ? 17.326 16.258 -9.968 1.00 85.50 87 SER A CA 1
ATOM 638 C C . SER A 1 87 ? 18.387 17.153 -10.610 1.00 85.50 87 SER A C 1
ATOM 640 O O . SER A 1 87 ? 19.053 17.906 -9.904 1.00 85.50 87 SER A O 1
ATOM 642 N N . GLY A 1 88 ? 18.571 17.068 -11.933 1.00 83.62 88 GLY A N 1
ATOM 643 C CA . GLY A 1 88 ? 19.702 17.692 -12.625 1.00 83.62 88 GLY A CA 1
ATOM 644 C C . GLY A 1 88 ? 21.047 17.024 -12.313 1.00 83.62 88 GLY A C 1
ATOM 645 O O . GLY A 1 88 ? 22.094 17.526 -12.722 1.00 83.62 88 GLY A O 1
ATOM 646 N N . GLU A 1 89 ? 21.038 15.900 -11.590 1.00 82.81 89 GLU A N 1
ATOM 647 C CA . GLU A 1 89 ? 22.232 15.131 -11.255 1.00 82.81 89 GLU A CA 1
ATOM 648 C C . GLU A 1 89 ? 22.588 14.140 -12.368 1.00 82.81 89 GLU A C 1
ATOM 650 O O . GLU A 1 89 ? 21.752 13.715 -13.170 1.00 82.81 89 GLU A O 1
ATOM 655 N N . ALA A 1 90 ? 23.857 13.728 -12.400 1.00 84.12 90 ALA A N 1
ATOM 656 C CA . ALA A 1 90 ? 24.275 12.637 -13.269 1.00 84.12 90 ALA A CA 1
ATOM 657 C C . ALA A 1 90 ? 23.502 11.349 -12.911 1.00 84.12 90 ALA A C 1
ATOM 659 O O . ALA A 1 90 ? 23.342 11.062 -11.721 1.00 84.12 90 ALA A O 1
ATOM 660 N N . PRO A 1 91 ? 23.071 10.543 -13.902 1.00 87.38 91 PRO A N 1
ATOM 661 C CA . PRO A 1 91 ? 22.368 9.297 -13.635 1.00 87.38 91 PRO A CA 1
ATOM 662 C C . PRO A 1 91 ? 23.154 8.390 -12.688 1.00 87.38 91 PRO A C 1
ATOM 664 O O . PRO A 1 91 ? 24.365 8.207 -12.834 1.00 87.38 91 PRO A O 1
ATOM 667 N N . CYS A 1 92 ? 22.443 7.790 -11.738 1.00 89.25 92 CYS A N 1
ATOM 668 C CA . CYS A 1 92 ? 23.000 6.729 -10.917 1.00 89.25 92 CYS A CA 1
ATOM 669 C C . CYS A 1 92 ? 23.368 5.495 -11.774 1.00 89.25 92 CYS A C 1
ATOM 671 O O . CYS A 1 92 ? 22.873 5.294 -12.886 1.00 89.25 92 CYS A O 1
ATOM 673 N N . LEU A 1 93 ? 24.243 4.648 -11.246 1.00 89.12 93 LEU A N 1
ATOM 674 C CA . LEU A 1 93 ? 24.782 3.462 -11.896 1.00 89.12 93 LEU A CA 1
ATOM 675 C C . LEU A 1 93 ? 23.874 2.251 -11.652 1.00 89.12 93 LEU A C 1
ATOM 677 O O . LEU A 1 93 ? 23.524 1.941 -10.507 1.00 89.12 93 LEU A O 1
ATOM 681 N N . LEU A 1 94 ? 23.521 1.561 -12.730 1.00 88.19 94 LEU A N 1
ATOM 682 C CA . LEU A 1 94 ? 22.837 0.270 -12.753 1.00 88.19 94 LEU A CA 1
ATOM 683 C C . LEU A 1 94 ? 23.841 -0.870 -12.989 1.00 88.19 94 LEU A C 1
ATOM 685 O O . LEU A 1 94 ? 24.952 -0.621 -13.464 1.00 88.19 94 LEU A O 1
ATOM 689 N N . PRO A 1 95 ? 23.465 -2.129 -12.689 1.00 84.12 95 PRO A N 1
ATOM 690 C CA . PRO A 1 95 ? 24.266 -3.285 -13.074 1.00 84.12 95 PRO A CA 1
ATOM 691 C C . PRO A 1 95 ? 24.636 -3.245 -14.564 1.00 84.12 95 PRO A C 1
ATOM 693 O O . PRO A 1 95 ? 23.761 -3.123 -15.418 1.00 84.12 95 PRO A O 1
ATOM 696 N N . GLY A 1 96 ? 25.933 -3.351 -14.862 1.00 83.00 96 GLY A N 1
ATOM 697 C CA . GLY A 1 96 ? 26.473 -3.286 -16.226 1.00 83.00 96 GLY A CA 1
ATOM 698 C C . GLY A 1 96 ? 27.026 -1.918 -16.640 1.00 83.00 96 GLY A C 1
ATOM 699 O O . GLY A 1 96 ? 27.763 -1.851 -17.621 1.00 83.00 96 GLY A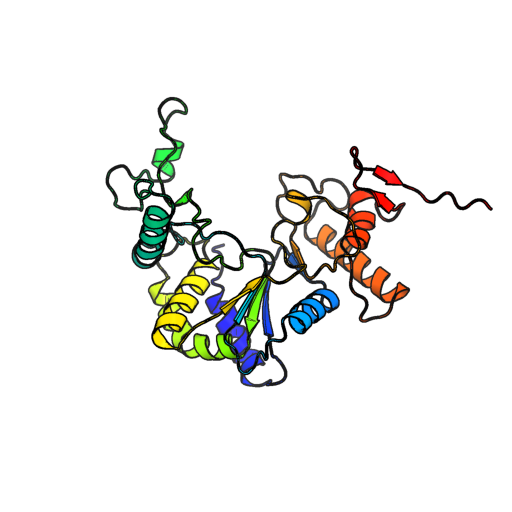 O 1
ATOM 700 N N . ASP A 1 97 ? 26.751 -0.847 -15.890 1.00 87.06 97 ASP A N 1
ATOM 701 C CA . ASP A 1 97 ? 27.399 0.443 -16.133 1.00 87.06 97 ASP A CA 1
ATOM 702 C C . ASP A 1 97 ? 28.872 0.423 -15.705 1.00 87.06 97 ASP A C 1
ATOM 704 O O . ASP A 1 97 ? 29.261 -0.211 -14.719 1.00 87.06 97 ASP A O 1
ATOM 708 N N . SER A 1 98 ? 29.701 1.196 -16.410 1.00 86.25 98 SER A N 1
ATOM 709 C CA . SER A 1 98 ? 31.096 1.402 -16.023 1.00 86.25 98 SER A CA 1
ATOM 710 C C . SER A 1 98 ? 31.184 2.032 -14.629 1.00 86.25 98 SER A C 1
ATOM 712 O O . SER A 1 98 ? 30.622 3.098 -14.382 1.00 86.25 98 SER A O 1
ATOM 714 N N . GLY A 1 99 ? 31.928 1.389 -13.726 1.00 84.75 99 GLY A N 1
ATOM 715 C CA . GLY A 1 99 ? 32.087 1.832 -12.337 1.00 84.75 99 GLY A CA 1
ATOM 716 C C . GLY A 1 99 ? 30.982 1.365 -11.385 1.00 84.75 99 GLY A C 1
ATOM 717 O O . GLY A 1 99 ? 31.010 1.736 -10.211 1.00 84.75 99 GLY A O 1
ATOM 718 N N . TYR A 1 100 ? 30.020 0.557 -11.849 1.00 86.00 100 TYR A N 1
ATOM 719 C CA . TYR A 1 100 ? 29.094 -0.131 -10.953 1.00 86.00 100 TYR A CA 1
ATOM 720 C C . TYR A 1 100 ? 29.848 -1.149 -10.086 1.00 86.00 100 TYR A C 1
ATOM 722 O O . TYR A 1 100 ? 30.637 -1.937 -10.603 1.00 86.00 100 TYR A O 1
ATOM 730 N N . LEU A 1 101 ? 29.573 -1.155 -8.779 1.00 85.00 101 LEU A N 1
ATOM 731 C CA . LEU A 1 101 ? 30.149 -2.110 -7.832 1.00 85.00 101 LEU A CA 1
ATOM 732 C C . LEU A 1 101 ? 29.094 -3.135 -7.414 1.00 85.00 101 LEU A C 1
ATOM 734 O O . LEU A 1 101 ? 28.029 -2.800 -6.888 1.00 85.00 101 LEU A O 1
ATOM 738 N N . THR A 1 102 ? 29.393 -4.419 -7.552 1.00 83.06 102 THR A N 1
ATOM 739 C CA . THR A 1 102 ? 28.579 -5.478 -6.948 1.00 83.06 102 THR A CA 1
ATOM 740 C C . THR A 1 102 ? 28.494 -5.306 -5.421 1.00 83.06 102 THR A C 1
ATOM 742 O O . THR A 1 102 ? 29.304 -4.599 -4.814 1.00 83.06 102 THR A O 1
ATOM 745 N N . PRO A 1 103 ? 27.502 -5.916 -4.745 1.00 80.44 103 PRO A N 1
ATOM 746 C CA . PRO A 1 103 ? 27.427 -5.871 -3.283 1.00 80.44 103 PRO A CA 1
ATOM 747 C C . PRO A 1 103 ? 28.705 -6.360 -2.592 1.00 80.44 103 PRO A C 1
ATOM 749 O O . PRO A 1 103 ? 29.109 -5.788 -1.585 1.00 80.44 103 PRO A O 1
ATOM 752 N N . ALA A 1 104 ? 29.366 -7.376 -3.155 1.00 83.12 104 ALA A N 1
ATOM 753 C CA . ALA A 1 104 ? 30.618 -7.907 -2.623 1.00 83.12 104 ALA A CA 1
ATOM 754 C C . ALA A 1 104 ? 31.783 -6.915 -2.781 1.00 83.12 104 ALA A C 1
ATOM 756 O O . ALA A 1 104 ? 32.556 -6.719 -1.843 1.00 83.12 104 ALA A O 1
ATOM 757 N N . GLU A 1 105 ? 31.886 -6.252 -3.934 1.00 85.50 105 GLU A N 1
ATOM 758 C CA . GLU A 1 105 ? 32.915 -5.236 -4.192 1.00 85.50 105 GLU A CA 1
ATOM 759 C C . GLU A 1 105 ? 32.714 -3.989 -3.322 1.00 85.50 105 GLU A C 1
ATOM 761 O O . GLU A 1 105 ? 33.675 -3.483 -2.744 1.00 85.50 105 GLU A O 1
ATOM 766 N N . GLU A 1 106 ? 31.469 -3.528 -3.153 1.00 81.38 106 GLU A N 1
ATOM 767 C CA . GLU A 1 106 ? 31.155 -2.407 -2.255 1.00 81.38 106 GLU A CA 1
ATOM 768 C C . GLU A 1 106 ? 31.494 -2.749 -0.796 1.00 81.38 106 GLU A C 1
ATOM 770 O O . GLU A 1 106 ? 32.130 -1.947 -0.119 1.00 81.38 106 GLU A O 1
ATOM 775 N N . ALA A 1 107 ? 31.149 -3.953 -0.323 1.00 78.75 107 ALA A N 1
ATOM 776 C CA . ALA A 1 107 ? 31.466 -4.399 1.038 1.00 78.75 107 ALA A CA 1
ATOM 777 C C . ALA A 1 107 ? 32.975 -4.561 1.295 1.00 78.75 107 ALA A C 1
ATOM 779 O O . ALA A 1 107 ? 33.422 -4.454 2.435 1.00 78.75 107 ALA A O 1
ATOM 780 N N . SER A 1 108 ? 33.752 -4.818 0.240 1.00 78.12 108 SER A N 1
ATOM 781 C CA . SER A 1 108 ? 35.210 -4.980 0.305 1.00 78.12 108 SER A CA 1
ATOM 782 C C . SER A 1 108 ? 35.969 -3.660 0.127 1.00 78.12 108 SER A C 1
ATOM 784 O O . SER A 1 108 ? 37.189 -3.621 0.286 1.00 78.12 108 SER A O 1
ATOM 786 N N . SER A 1 109 ? 35.270 -2.574 -0.212 1.00 69.50 109 SER A N 1
ATOM 787 C CA . SER A 1 109 ? 35.866 -1.256 -0.424 1.00 69.50 109 SER A CA 1
ATOM 788 C C . SER A 1 109 ? 36.117 -0.562 0.921 1.00 69.50 109 SER A C 1
ATOM 790 O O . SER A 1 109 ? 35.216 -0.445 1.749 1.00 69.50 109 SER A O 1
ATOM 792 N N . ALA A 1 110 ? 37.348 -0.094 1.161 1.00 59.03 110 ALA A N 1
ATOM 793 C CA . ALA A 1 110 ? 37.702 0.591 2.405 1.00 59.03 110 ALA A CA 1
ATOM 794 C C . ALA A 1 110 ? 36.859 1.876 2.611 1.00 59.03 110 ALA A C 1
ATOM 796 O O . ALA A 1 110 ? 36.620 2.599 1.639 1.00 59.03 110 ALA A O 1
ATOM 797 N N . PRO A 1 111 ? 36.478 2.237 3.859 1.00 56.41 111 PRO A N 1
ATOM 798 C CA . PRO A 1 111 ? 35.621 3.397 4.146 1.00 56.41 111 PRO A CA 1
ATOM 799 C C . PRO A 1 111 ? 36.165 4.759 3.677 1.00 56.41 111 PRO A C 1
ATOM 801 O O . PRO A 1 111 ? 35.430 5.740 3.694 1.00 56.41 111 PRO A O 1
ATOM 804 N N . SER A 1 112 ? 37.444 4.851 3.293 1.00 49.41 112 SER A N 1
ATOM 805 C CA . SER A 1 112 ? 38.138 6.119 3.030 1.00 49.41 112 SER A CA 1
ATOM 806 C C . SER A 1 112 ? 38.252 6.531 1.556 1.00 49.41 112 SER A C 1
ATOM 808 O O . SER A 1 112 ? 38.828 7.581 1.285 1.00 49.41 112 SER A O 1
ATOM 810 N N . VAL A 1 113 ? 37.712 5.762 0.599 1.00 46.41 113 VAL A N 1
ATOM 811 C CA . VAL A 1 113 ? 37.774 6.108 -0.847 1.00 46.41 113 VAL A CA 1
ATOM 812 C C . VAL A 1 113 ? 36.403 6.055 -1.536 1.00 46.41 113 VAL A C 1
ATOM 814 O O . VAL A 1 113 ? 36.277 6.355 -2.721 1.00 46.41 113 VAL A O 1
ATOM 817 N N . ALA A 1 114 ? 35.334 5.726 -0.812 1.00 42.22 114 ALA A N 1
ATOM 818 C CA . ALA A 1 114 ? 34.003 5.696 -1.395 1.00 42.22 114 ALA A CA 1
ATOM 819 C C . ALA A 1 114 ? 33.488 7.130 -1.592 1.00 42.22 114 ALA A C 1
ATOM 821 O O . ALA A 1 114 ? 32.902 7.730 -0.690 1.00 42.22 114 ALA A O 1
ATOM 822 N N . ALA A 1 115 ? 33.645 7.672 -2.804 1.00 50.16 115 ALA A N 1
ATOM 823 C CA . ALA A 1 115 ? 32.633 8.590 -3.315 1.00 50.16 115 ALA A CA 1
ATOM 824 C C . ALA A 1 115 ? 31.258 7.970 -2.993 1.00 50.16 115 ALA A C 1
ATOM 826 O O . ALA A 1 115 ? 31.134 6.749 -3.150 1.00 50.16 115 ALA A O 1
ATOM 827 N N . PRO A 1 116 ? 30.264 8.746 -2.511 1.00 56.69 116 PRO A N 1
ATOM 828 C CA . PRO A 1 116 ? 28.950 8.202 -2.181 1.00 56.69 116 PRO A CA 1
ATOM 829 C C . PRO A 1 116 ? 28.514 7.358 -3.366 1.00 56.69 116 PRO A C 1
ATOM 831 O O . PRO A 1 116 ? 28.497 7.861 -4.495 1.00 56.69 116 PRO A O 1
ATOM 834 N N . SER A 1 117 ? 28.344 6.054 -3.138 1.00 63.56 117 SER A N 1
ATOM 835 C CA . SER A 1 117 ? 28.245 5.121 -4.244 1.00 63.56 117 SER A CA 1
ATOM 836 C C . SER A 1 117 ? 27.046 5.558 -5.069 1.00 63.56 117 SER A C 1
ATOM 838 O O . SER A 1 117 ? 25.911 5.590 -4.596 1.00 63.56 117 SER A O 1
ATOM 840 N N . ARG A 1 118 ? 27.298 5.996 -6.309 1.00 81.81 118 ARG A N 1
ATOM 841 C CA . ARG A 1 118 ? 26.254 6.532 -7.194 1.00 81.81 118 ARG A CA 1
ATOM 842 C C . ARG A 1 118 ? 25.330 5.420 -7.677 1.00 81.81 118 ARG A C 1
ATOM 844 O O . ARG A 1 118 ? 24.781 5.521 -8.755 1.00 81.81 118 ARG A O 1
ATOM 851 N N . GLN A 1 119 ? 25.215 4.313 -6.957 1.00 87.12 119 GLN A N 1
ATOM 852 C CA . GLN A 1 119 ? 24.488 3.140 -7.389 1.00 87.12 119 GLN A CA 1
ATOM 853 C C . GLN A 1 119 ? 22.996 3.355 -7.184 1.00 87.12 119 GLN A C 1
ATOM 855 O O . GLN A 1 119 ? 22.556 3.666 -6.077 1.00 87.12 119 GLN A O 1
ATOM 860 N N . CYS A 1 120 ? 22.199 3.086 -8.216 1.00 88.19 120 CYS A N 1
ATOM 861 C CA . CYS A 1 120 ? 20.750 3.270 -8.150 1.00 88.19 120 CYS A CA 1
ATOM 862 C C . CYS A 1 120 ? 20.075 2.420 -7.061 1.00 88.19 120 CYS A C 1
ATOM 864 O O . CYS A 1 120 ? 18.960 2.733 -6.650 1.00 88.19 120 CYS A O 1
ATOM 866 N N . ARG A 1 121 ? 20.741 1.362 -6.565 1.00 84.62 121 ARG A N 1
ATOM 867 C CA . ARG A 1 121 ? 20.254 0.533 -5.448 1.00 84.62 121 ARG A CA 1
ATOM 868 C C . ARG A 1 121 ? 20.168 1.278 -4.113 1.00 84.62 121 ARG A C 1
ATOM 870 O O . ARG A 1 121 ? 19.482 0.810 -3.211 1.00 84.62 121 ARG A O 1
ATOM 877 N N . HIS A 1 122 ? 20.835 2.425 -3.997 1.00 85.75 122 HIS A N 1
ATOM 878 C CA . HIS A 1 122 ? 20.810 3.294 -2.815 1.00 85.75 122 HIS A CA 1
ATOM 879 C C . HIS A 1 122 ? 20.070 4.615 -3.072 1.00 85.75 122 HIS A C 1
ATOM 881 O O . HIS A 1 122 ? 19.935 5.435 -2.167 1.00 85.75 122 HIS A O 1
ATOM 887 N N . THR A 1 123 ? 19.576 4.826 -4.294 1.00 88.00 123 THR A N 1
ATOM 888 C CA . THR A 1 123 ? 18.933 6.072 -4.720 1.00 88.00 123 THR A CA 1
ATOM 889 C C . THR A 1 123 ? 17.420 5.908 -4.763 1.00 88.00 123 THR A C 1
ATOM 891 O O . THR A 1 123 ? 16.893 4.973 -5.369 1.00 88.00 123 THR A O 1
ATOM 894 N N . PHE A 1 124 ? 16.712 6.860 -4.164 1.00 88.56 124 PHE A N 1
ATOM 895 C CA . PHE A 1 124 ? 15.264 6.998 -4.280 1.00 88.56 124 PHE A CA 1
ATOM 896 C C . PHE A 1 124 ? 14.931 8.228 -5.123 1.00 88.56 124 PHE A C 1
ATOM 898 O O . PHE A 1 124 ? 15.652 9.221 -5.078 1.00 88.56 124 PHE A O 1
ATOM 905 N N . CYS A 1 125 ? 13.840 8.169 -5.883 1.00 88.44 125 CYS A N 1
ATOM 906 C CA . CYS A 1 125 ? 13.386 9.275 -6.721 1.00 88.44 125 CYS A CA 1
ATOM 907 C C . CYS A 1 125 ? 12.202 10.007 -6.060 1.00 88.44 125 CYS A C 1
ATOM 909 O O . CYS A 1 125 ? 11.057 9.609 -6.274 1.00 88.44 125 CYS A O 1
ATOM 911 N N . PRO A 1 126 ? 12.430 11.066 -5.258 1.00 87.25 126 PRO A N 1
ATOM 912 C CA . PRO A 1 126 ? 11.357 11.767 -4.543 1.00 87.25 126 PRO A CA 1
ATOM 913 C C . PRO A 1 126 ? 10.401 12.535 -5.465 1.00 87.25 126 PRO A C 1
ATOM 915 O O . PRO A 1 126 ? 9.295 12.873 -5.061 1.00 87.25 126 PRO A O 1
ATOM 918 N N . THR A 1 127 ? 10.829 12.819 -6.693 1.00 87.00 127 THR A N 1
ATOM 919 C CA . THR A 1 127 ? 10.064 13.537 -7.721 1.00 87.00 127 THR A CA 1
ATOM 920 C C . THR A 1 127 ? 9.319 12.608 -8.680 1.00 87.00 127 THR A C 1
ATOM 922 O O . THR A 1 127 ? 8.500 13.072 -9.471 1.00 87.00 127 THR A O 1
ATOM 925 N N . CYS A 1 128 ? 9.598 11.302 -8.637 1.00 86.25 128 CYS A N 1
ATOM 926 C CA . CYS A 1 128 ? 8.863 10.310 -9.412 1.00 86.25 128 CYS A CA 1
ATOM 927 C C . CYS A 1 128 ? 7.477 10.082 -8.798 1.00 86.25 128 CYS A C 1
ATOM 929 O O . CYS A 1 128 ? 7.245 10.398 -7.631 1.00 86.25 128 CYS A O 1
ATOM 931 N N . VAL A 1 129 ? 6.563 9.477 -9.569 1.00 85.62 129 VAL A N 1
ATOM 932 C CA . VAL A 1 129 ? 5.265 9.041 -9.035 1.00 85.62 129 VAL A CA 1
ATOM 933 C C . VAL A 1 129 ? 5.523 8.126 -7.829 1.00 85.62 129 VAL A C 1
ATOM 935 O O . VAL A 1 129 ? 6.180 7.091 -7.995 1.00 85.62 129 VAL A O 1
ATOM 938 N N . PRO A 1 130 ? 5.063 8.498 -6.621 1.00 89.56 130 PRO A N 1
ATOM 939 C CA . PRO A 1 130 ? 5.277 7.681 -5.440 1.00 89.56 130 PRO A CA 1
ATOM 940 C C . PRO A 1 130 ? 4.502 6.372 -5.571 1.00 89.56 130 PRO A C 1
ATOM 942 O O . PRO A 1 130 ? 3.493 6.304 -6.274 1.00 89.56 130 PRO A O 1
ATOM 945 N N . LEU A 1 131 ? 4.969 5.329 -4.891 1.00 89.31 131 LEU A N 1
ATOM 946 C CA . LEU A 1 131 ? 4.352 4.004 -4.926 1.00 89.31 131 LEU A CA 1
ATOM 947 C C . LEU A 1 131 ? 3.907 3.621 -3.508 1.00 89.31 131 LEU A C 1
ATOM 949 O O . LEU A 1 131 ? 4.640 3.923 -2.563 1.00 89.31 131 LEU A O 1
ATOM 953 N N . PRO A 1 132 ? 2.756 2.950 -3.330 1.00 91.31 132 PRO A N 1
ATOM 954 C CA . PRO A 1 132 ? 2.408 2.329 -2.057 1.00 91.31 132 PRO A CA 1
ATOM 955 C C . PRO A 1 132 ? 3.483 1.305 -1.665 1.00 91.31 132 PRO A C 1
ATOM 957 O O . PRO A 1 132 ? 3.777 0.408 -2.454 1.00 91.31 132 PRO A O 1
ATOM 960 N N . GLN A 1 133 ? 4.095 1.441 -0.487 1.00 84.19 133 GLN A N 1
ATOM 961 C CA . GLN A 1 133 ? 5.132 0.530 0.007 1.00 84.19 133 GLN A CA 1
ATOM 962 C C . GLN A 1 133 ? 5.003 0.256 1.503 1.00 84.19 133 GLN A C 1
ATOM 964 O O . GLN A 1 133 ? 4.824 1.177 2.298 1.00 84.19 133 GLN A O 1
ATOM 969 N N . GLY A 1 134 ? 5.233 -1.005 1.877 1.00 80.88 134 GLY A N 1
ATOM 970 C CA . GLY A 1 134 ? 5.173 -1.467 3.260 1.00 80.88 134 GLY A CA 1
ATOM 971 C C . GLY A 1 134 ? 3.760 -1.431 3.835 1.00 80.88 134 GLY A C 1
ATOM 972 O O . GLY A 1 134 ? 2.859 -0.824 3.252 1.00 80.88 134 GLY A O 1
ATOM 973 N N . ALA A 1 135 ? 3.583 -2.057 4.992 1.00 86.81 135 ALA A N 1
ATOM 974 C CA . ALA A 1 135 ? 2.319 -2.186 5.705 1.00 86.81 135 ALA A CA 1
ATOM 975 C C . ALA A 1 135 ? 1.226 -2.898 4.896 1.00 86.81 135 ALA A C 1
ATOM 977 O O . ALA A 1 135 ? 0.950 -4.083 5.082 1.00 86.81 135 ALA A O 1
ATOM 978 N N . ALA A 1 136 ? 0.596 -2.159 3.985 1.00 91.38 136 ALA A N 1
ATOM 979 C CA . ALA A 1 136 ? -0.385 -2.672 3.056 1.00 91.38 136 ALA A CA 1
ATOM 980 C C . ALA A 1 136 ? -0.347 -1.923 1.715 1.00 91.38 136 ALA A C 1
ATOM 982 O O . ALA A 1 136 ? -0.268 -0.692 1.659 1.00 91.38 136 ALA A O 1
ATOM 983 N N . VAL A 1 137 ? -0.503 -2.683 0.630 1.00 93.75 137 VAL A N 1
ATOM 984 C CA . VAL A 1 137 ? -0.826 -2.184 -0.711 1.00 93.75 137 VAL A CA 1
ATOM 985 C C . VAL A 1 137 ? -2.264 -2.575 -1.020 1.00 93.75 137 VAL A C 1
ATOM 987 O O . VAL A 1 137 ? -2.583 -3.757 -1.133 1.00 93.75 137 VAL A O 1
ATOM 990 N N . VAL A 1 138 ? -3.143 -1.588 -1.164 1.00 95.81 138 VAL A N 1
ATOM 991 C CA . VAL A 1 138 ? -4.570 -1.807 -1.406 1.00 95.81 138 VAL A CA 1
ATOM 992 C C . VAL A 1 138 ? -4.894 -1.565 -2.871 1.00 95.81 138 VAL A C 1
ATOM 994 O O . VAL A 1 138 ? -4.542 -0.534 -3.431 1.00 95.81 138 VAL A O 1
ATOM 997 N N . LEU A 1 139 ? -5.565 -2.518 -3.503 1.00 96.81 139 LEU A N 1
ATOM 998 C CA . LEU A 1 139 ? -5.896 -2.532 -4.921 1.00 9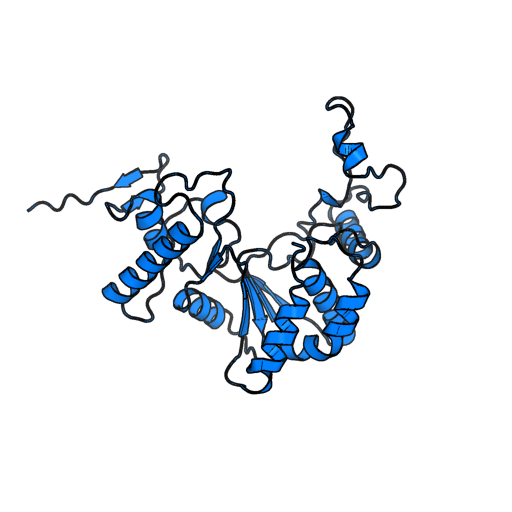6.81 139 LEU A CA 1
ATOM 999 C C . LEU A 1 139 ? -7.417 -2.530 -5.077 1.00 96.81 139 LEU A C 1
ATOM 1001 O O . LEU A 1 139 ? -8.114 -3.341 -4.470 1.00 96.81 139 LEU A O 1
ATOM 1005 N N . SER A 1 140 ? -7.934 -1.633 -5.908 1.00 97.31 140 SER A N 1
ATOM 1006 C CA . SER A 1 140 ? -9.336 -1.667 -6.342 1.00 97.31 140 SER A CA 1
ATOM 1007 C C . SER A 1 140 ? -9.632 -2.936 -7.142 1.00 97.31 140 SER A C 1
ATOM 1009 O O . SER A 1 140 ? -8.776 -3.440 -7.876 1.00 97.31 140 SER A O 1
ATOM 1011 N N . ARG A 1 141 ? -10.871 -3.426 -7.068 1.00 96.88 141 ARG A N 1
ATOM 1012 C CA . ARG A 1 141 ? -11.350 -4.562 -7.861 1.00 96.88 141 ARG A CA 1
ATOM 1013 C C . ARG A 1 141 ? -11.096 -4.355 -9.351 1.00 96.88 141 ARG A C 1
ATOM 1015 O O . ARG A 1 141 ? -10.609 -5.274 -10.004 1.00 96.88 141 ARG A O 1
ATOM 1022 N N . ALA A 1 142 ? -11.382 -3.163 -9.878 1.00 95.81 142 ALA A N 1
ATOM 1023 C CA . ALA A 1 142 ? -11.156 -2.830 -11.282 1.00 95.81 142 ALA A CA 1
ATOM 1024 C C . ALA A 1 142 ? -9.682 -2.976 -11.688 1.00 95.81 142 ALA A C 1
ATOM 1026 O O . ALA A 1 142 ? -9.386 -3.467 -12.779 1.00 95.81 142 ALA A O 1
ATOM 1027 N N . LEU A 1 143 ? -8.748 -2.585 -10.812 1.00 96.31 143 LEU A N 1
ATOM 1028 C CA . LEU A 1 143 ? -7.321 -2.771 -11.061 1.00 96.31 143 LEU A CA 1
ATOM 1029 C C . LEU A 1 143 ? -6.923 -4.250 -10.999 1.00 96.31 143 LEU A C 1
ATOM 1031 O O . LEU A 1 143 ? -6.210 -4.712 -11.885 1.00 96.31 143 LEU A O 1
ATOM 1035 N N . VAL A 1 144 ? -7.398 -5.007 -10.004 1.00 96.19 144 VAL A N 1
ATOM 1036 C CA . VAL A 1 144 ? -7.108 -6.451 -9.913 1.00 96.19 144 VAL A CA 1
ATOM 1037 C C . VAL A 1 144 ? -7.630 -7.187 -11.153 1.00 96.19 144 VAL A C 1
ATOM 1039 O O . VAL A 1 144 ? -6.900 -7.979 -11.749 1.00 96.19 144 VAL A O 1
ATOM 1042 N N . ALA A 1 145 ? -8.848 -6.864 -11.594 1.00 94.94 145 ALA A N 1
ATOM 1043 C CA . ALA A 1 145 ? -9.450 -7.409 -12.807 1.00 94.94 145 ALA A CA 1
ATOM 1044 C C . ALA A 1 145 ? -8.619 -7.092 -14.059 1.00 94.94 145 ALA A C 1
ATOM 1046 O O . ALA A 1 145 ? -8.425 -7.961 -14.906 1.00 94.94 145 ALA A O 1
ATOM 1047 N N . ALA A 1 146 ? -8.097 -5.865 -14.161 1.00 94.62 146 ALA A N 1
ATOM 1048 C CA . ALA A 1 146 ? -7.237 -5.451 -15.267 1.00 94.62 146 ALA A CA 1
ATOM 1049 C C . ALA A 1 146 ? -5.855 -6.122 -15.227 1.00 94.62 146 ALA A C 1
ATOM 1051 O O . ALA A 1 146 ? -5.292 -6.408 -16.277 1.00 94.62 146 ALA A O 1
ATOM 1052 N N . LEU A 1 147 ? -5.306 -6.391 -14.039 1.00 94.75 147 LEU A N 1
ATOM 1053 C CA . LEU A 1 147 ? -4.016 -7.067 -13.878 1.00 94.75 147 LEU A CA 1
ATOM 1054 C C . LEU A 1 147 ? -4.101 -8.557 -14.202 1.00 94.75 147 LEU A C 1
ATOM 1056 O O . LEU A 1 147 ? -3.158 -9.107 -14.772 1.00 94.75 147 LEU A O 1
ATOM 1060 N N . ARG A 1 148 ? -5.211 -9.216 -13.846 1.00 94.19 148 ARG A N 1
ATOM 1061 C CA . ARG A 1 148 ? -5.332 -10.680 -13.871 1.00 94.19 148 ARG A CA 1
ATOM 1062 C C . ARG A 1 148 ? -4.884 -11.345 -15.186 1.00 94.19 148 ARG A C 1
ATOM 1064 O O . ARG A 1 148 ? -4.149 -12.331 -15.079 1.00 94.19 148 ARG A O 1
ATOM 1071 N N . PRO A 1 149 ? -5.263 -10.866 -16.389 1.00 93.50 149 PRO A N 1
ATOM 1072 C CA . PRO A 1 149 ? -4.857 -11.490 -17.653 1.00 93.50 149 PRO A CA 1
ATOM 1073 C C . PRO A 1 149 ? -3.352 -11.401 -17.938 1.00 93.50 149 PRO A C 1
ATOM 1075 O O . PRO A 1 149 ? -2.841 -12.135 -18.777 1.00 93.50 149 PRO A O 1
ATOM 1078 N N . HIS A 1 150 ? -2.642 -10.498 -17.257 1.00 92.44 150 HIS A N 1
ATOM 1079 C CA . HIS A 1 150 ? -1.231 -10.200 -17.501 1.00 92.44 150 HIS A CA 1
ATOM 1080 C C . HIS A 1 150 ? -0.295 -10.761 -16.429 1.00 92.44 150 HIS A C 1
ATOM 1082 O O . HIS A 1 150 ? 0.914 -10.766 -16.645 1.00 92.44 150 HIS A O 1
ATOM 1088 N N . VAL A 1 151 ? -0.824 -11.245 -15.296 1.00 91.81 151 VAL A N 1
ATOM 1089 C CA . VAL A 1 151 ? -0.024 -11.704 -14.145 1.00 91.81 151 VAL A CA 1
ATOM 1090 C C . VAL A 1 151 ? 1.048 -12.705 -14.568 1.00 91.81 151 VAL A C 1
ATOM 1092 O O . VAL A 1 151 ? 2.210 -12.492 -14.245 1.00 91.81 151 VAL A O 1
ATOM 1095 N N . ASP A 1 152 ? 0.694 -13.758 -15.307 1.00 90.88 152 ASP A N 1
ATOM 1096 C CA . ASP A 1 152 ? 1.645 -14.828 -15.639 1.00 90.88 152 ASP A CA 1
ATOM 1097 C C . ASP A 1 152 ? 2.779 -14.313 -16.544 1.00 90.88 152 ASP A C 1
ATOM 1099 O O . ASP A 1 152 ? 3.953 -14.612 -16.323 1.00 90.88 152 ASP A O 1
ATOM 1103 N N . ALA A 1 153 ? 2.449 -13.455 -17.516 1.00 90.50 153 ALA A N 1
ATOM 1104 C CA . ALA A 1 153 ? 3.442 -12.802 -18.366 1.00 90.50 153 ALA A CA 1
ATOM 1105 C C . ALA A 1 153 ? 4.343 -11.849 -17.561 1.00 90.50 153 ALA A C 1
ATOM 1107 O O . ALA A 1 153 ? 5.560 -11.848 -17.747 1.00 90.50 153 ALA A O 1
ATOM 1108 N N . CYS A 1 154 ? 3.767 -11.081 -16.631 1.00 90.00 154 CYS A N 1
ATOM 1109 C CA . CYS A 1 154 ? 4.513 -10.219 -15.719 1.00 90.00 154 CYS A CA 1
ATOM 1110 C C . CYS A 1 154 ? 5.444 -11.024 -14.798 1.00 90.00 154 CYS A C 1
ATOM 1112 O O . CYS A 1 154 ? 6.577 -10.606 -14.570 1.00 90.00 154 CYS A O 1
ATOM 1114 N N . GLU A 1 155 ? 5.008 -12.174 -14.273 1.00 88.12 155 GLU A N 1
ATOM 1115 C CA . GLU A 1 155 ? 5.837 -13.038 -13.421 1.00 88.12 155 GLU A CA 1
ATOM 1116 C C . GLU A 1 155 ? 7.072 -13.545 -14.167 1.00 88.12 155 GLU A C 1
ATOM 1118 O O . GLU A 1 155 ? 8.175 -13.485 -13.624 1.00 88.12 155 GLU A O 1
ATOM 1123 N N . VAL A 1 156 ? 6.903 -13.979 -15.419 1.00 88.62 156 VAL A N 1
ATOM 1124 C CA . VAL A 1 156 ? 8.019 -14.405 -16.276 1.00 88.62 156 VAL A CA 1
ATOM 1125 C C . VAL A 1 156 ? 8.933 -13.225 -16.603 1.00 88.62 156 VAL A C 1
ATOM 1127 O O . VAL A 1 156 ? 10.145 -13.320 -16.415 1.00 88.62 156 VAL A O 1
ATOM 1130 N N . ALA A 1 157 ? 8.366 -12.096 -17.038 1.00 86.50 157 ALA A N 1
ATOM 1131 C CA . ALA A 1 157 ? 9.132 -10.914 -17.435 1.00 86.50 157 ALA A CA 1
ATOM 1132 C C . ALA A 1 157 ? 9.930 -10.298 -16.275 1.00 86.50 157 ALA A C 1
ATOM 1134 O O . ALA A 1 157 ? 10.985 -9.715 -16.495 1.00 86.50 157 ALA A O 1
ATOM 1135 N N . THR A 1 158 ? 9.448 -10.443 -15.039 1.00 85.44 158 THR A N 1
ATOM 1136 C CA . THR A 1 158 ? 10.089 -9.887 -13.836 1.00 85.44 158 THR A CA 1
ATOM 1137 C C . THR A 1 158 ? 10.856 -10.931 -13.021 1.00 85.44 158 THR A C 1
ATOM 1139 O O . THR A 1 158 ? 11.336 -10.638 -11.922 1.00 85.44 158 THR A O 1
ATOM 1142 N N . ALA A 1 159 ? 11.017 -12.152 -13.542 1.00 82.75 159 ALA A N 1
ATOM 1143 C CA . ALA A 1 159 ? 11.699 -13.238 -12.843 1.00 82.75 159 ALA A CA 1
ATOM 1144 C C . ALA A 1 159 ? 13.162 -12.903 -12.497 1.00 82.75 159 ALA A C 1
ATOM 1146 O O . ALA A 1 159 ? 13.660 -13.378 -11.475 1.00 82.75 159 ALA A O 1
ATOM 1147 N N . GLY A 1 160 ? 13.814 -12.060 -13.311 1.00 78.75 160 GLY A N 1
ATOM 1148 C CA . GLY A 1 160 ? 15.187 -11.582 -13.112 1.00 78.75 160 GLY A CA 1
ATOM 1149 C C . GLY A 1 160 ? 15.356 -10.501 -12.037 1.00 78.75 160 GLY A C 1
ATOM 1150 O O . GLY A 1 160 ? 16.485 -10.228 -11.632 1.00 78.75 160 GLY A O 1
ATOM 1151 N N . MET A 1 161 ? 14.265 -9.908 -11.533 1.00 83.12 161 MET A N 1
ATOM 1152 C CA . MET A 1 161 ? 14.329 -8.966 -10.409 1.00 83.12 161 MET A CA 1
ATOM 1153 C C . MET A 1 161 ? 14.786 -9.656 -9.125 1.00 83.12 161 MET A C 1
ATOM 1155 O O . MET A 1 161 ? 14.532 -10.849 -8.927 1.00 83.12 161 MET A O 1
ATOM 1159 N N . CYS A 1 162 ? 15.387 -8.874 -8.220 1.00 73.31 162 CYS A N 1
ATOM 1160 C CA . CYS A 1 162 ? 15.953 -9.369 -6.968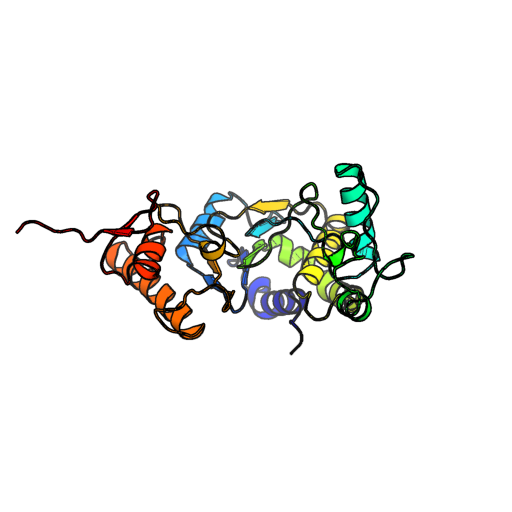 1.00 73.31 162 CYS A CA 1
ATOM 1161 C C . CYS A 1 162 ? 15.013 -10.337 -6.218 1.00 73.31 162 CYS A C 1
ATOM 1163 O O . CYS A 1 162 ? 13.803 -10.124 -6.137 1.00 73.31 162 CYS A O 1
ATOM 1165 N N . ALA A 1 163 ? 15.572 -11.402 -5.634 1.00 68.31 163 ALA A N 1
ATOM 1166 C CA . ALA A 1 163 ? 14.799 -12.487 -5.015 1.00 68.31 163 ALA A CA 1
ATOM 1167 C C . ALA A 1 163 ? 13.973 -12.069 -3.780 1.00 68.31 163 ALA A C 1
ATOM 1169 O O . ALA A 1 163 ? 13.115 -12.825 -3.328 1.00 68.31 163 ALA A O 1
ATOM 1170 N N . SER A 1 164 ? 14.250 -10.890 -3.217 1.00 68.25 164 SER A N 1
ATOM 1171 C CA . SER A 1 164 ? 13.496 -10.281 -2.118 1.00 68.25 164 SER A CA 1
ATOM 1172 C C . SER A 1 164 ? 12.539 -9.166 -2.579 1.00 68.25 164 SER A C 1
ATOM 1174 O O . SER A 1 164 ? 11.801 -8.623 -1.759 1.00 68.25 164 SER A O 1
ATOM 1176 N N . CYS A 1 165 ? 12.482 -8.860 -3.879 1.00 71.38 165 CYS A N 1
ATOM 1177 C CA . CYS A 1 165 ? 11.749 -7.734 -4.459 1.00 71.38 165 CYS A CA 1
ATOM 1178 C C . CYS A 1 165 ? 10.307 -8.096 -4.887 1.00 71.38 165 CYS A C 1
ATOM 1180 O O . CYS A 1 165 ? 9.866 -7.782 -5.996 1.00 71.38 165 CYS A O 1
ATOM 1182 N N . GLY A 1 166 ? 9.563 -8.804 -4.028 1.00 74.44 166 GLY A N 1
ATOM 1183 C CA . GLY A 1 166 ? 8.232 -9.336 -4.350 1.00 74.44 166 GLY A CA 1
ATOM 1184 C C . GLY A 1 166 ? 7.204 -8.268 -4.751 1.00 74.44 166 GLY A C 1
ATOM 1185 O O . GLY A 1 166 ? 6.364 -8.529 -5.618 1.00 74.44 166 GLY A O 1
ATOM 1186 N N . SER A 1 167 ? 7.307 -7.065 -4.178 1.00 81.38 167 SER A N 1
ATOM 1187 C CA . SER A 1 167 ? 6.439 -5.923 -4.477 1.00 81.38 167 SER A CA 1
ATOM 1188 C C . SER A 1 167 ? 6.850 -5.167 -5.746 1.00 81.38 167 SER A C 1
ATOM 1190 O O . SER A 1 167 ? 5.982 -4.730 -6.496 1.00 81.38 167 SER A O 1
ATOM 1192 N N . GLN A 1 168 ? 8.142 -5.102 -6.082 1.00 82.62 168 GLN A N 1
ATOM 1193 C CA . GLN A 1 168 ? 8.627 -4.461 -7.315 1.00 82.62 168 GLN A CA 1
ATOM 1194 C C . GLN A 1 168 ? 8.078 -5.150 -8.570 1.00 82.62 168 GLN A C 1
ATOM 1196 O O . GLN A 1 168 ? 7.748 -4.477 -9.545 1.00 82.62 168 GLN A O 1
ATOM 1201 N N . ARG A 1 169 ? 7.884 -6.475 -8.521 1.00 87.50 169 ARG A N 1
ATOM 1202 C CA . ARG A 1 169 ? 7.240 -7.232 -9.608 1.00 87.50 169 ARG A CA 1
ATOM 1203 C C . ARG A 1 169 ? 5.796 -6.783 -9.852 1.00 87.50 169 ARG A C 1
ATOM 1205 O O . ARG A 1 169 ? 5.383 -6.624 -10.998 1.00 87.50 169 ARG A O 1
ATOM 1212 N N . LEU A 1 170 ? 5.040 -6.524 -8.780 1.00 89.81 170 LEU A N 1
ATOM 1213 C CA . LEU A 1 170 ? 3.697 -5.945 -8.882 1.00 89.81 170 LEU A CA 1
ATOM 1214 C C . LEU A 1 170 ? 3.754 -4.543 -9.503 1.00 89.81 170 LEU A C 1
ATOM 1216 O O . LEU A 1 170 ? 2.952 -4.241 -10.383 1.00 89.81 170 LEU A O 1
ATOM 1220 N N . TYR A 1 171 ? 4.710 -3.707 -9.090 1.00 88.44 171 TYR A N 1
ATOM 1221 C CA . TYR A 1 171 ? 4.833 -2.326 -9.578 1.00 88.44 171 TYR A CA 1
ATOM 1222 C C . TYR A 1 171 ? 5.122 -2.290 -11.078 1.00 88.44 171 TYR A C 1
ATOM 1224 O O . TYR A 1 171 ? 4.467 -1.558 -11.816 1.00 88.44 171 TYR A O 1
ATOM 1232 N N . ALA A 1 172 ? 6.039 -3.143 -11.533 1.00 86.69 172 ALA A N 1
ATOM 1233 C CA . ALA A 1 172 ? 6.327 -3.353 -12.944 1.00 86.69 172 ALA A CA 1
ATOM 1234 C C . ALA A 1 172 ? 5.082 -3.776 -13.736 1.00 86.69 172 ALA A C 1
ATOM 1236 O O . ALA A 1 172 ? 4.801 -3.215 -14.796 1.00 86.69 172 ALA A O 1
ATOM 1237 N N . CYS A 1 173 ? 4.296 -4.714 -13.203 1.00 90.12 173 CYS A N 1
ATOM 1238 C CA . CYS A 1 173 ? 3.072 -5.153 -13.869 1.00 90.12 173 CYS A CA 1
ATOM 1239 C C . CYS A 1 173 ? 2.008 -4.045 -13.937 1.00 90.12 173 CYS A C 1
ATOM 1241 O O . CYS A 1 173 ? 1.369 -3.861 -14.971 1.00 90.12 173 CYS A O 1
ATOM 1243 N N . ILE A 1 174 ? 1.851 -3.250 -12.872 1.00 91.50 174 ILE A N 1
ATOM 1244 C CA . ILE A 1 174 ? 0.945 -2.091 -12.856 1.00 91.50 174 ILE A CA 1
ATOM 1245 C C . ILE A 1 174 ? 1.386 -1.032 -13.870 1.00 91.50 174 ILE A C 1
ATOM 1247 O O . ILE A 1 174 ? 0.540 -0.483 -14.575 1.00 91.50 174 ILE A O 1
ATOM 1251 N N . GLN A 1 175 ? 2.688 -0.762 -13.993 1.00 85.25 175 GLN A N 1
ATOM 1252 C CA . GLN A 1 175 ? 3.211 0.155 -15.010 1.00 85.25 175 GLN A CA 1
ATOM 1253 C C . GLN A 1 175 ? 2.926 -0.352 -16.428 1.00 85.25 175 GLN A C 1
ATOM 1255 O O . GLN A 1 175 ? 2.462 0.419 -17.267 1.00 85.25 175 GLN A O 1
ATOM 1260 N N . TYR A 1 176 ? 3.127 -1.650 -16.679 1.00 83.06 176 TYR A N 1
ATOM 1261 C CA . TYR A 1 176 ? 2.782 -2.274 -17.956 1.00 83.06 176 TYR A CA 1
ATOM 1262 C C . TYR A 1 176 ? 1.290 -2.104 -18.281 1.00 83.06 176 TYR A C 1
ATOM 1264 O O . TYR A 1 176 ? 0.947 -1.558 -19.330 1.00 83.06 176 TYR A O 1
ATOM 1272 N N . VAL A 1 177 ? 0.401 -2.481 -17.352 1.00 84.12 177 VAL A N 1
ATOM 1273 C CA . VAL A 1 177 ? -1.057 -2.334 -17.511 1.00 84.12 177 VAL A CA 1
ATOM 1274 C C . VAL A 1 177 ? -1.478 -0.874 -17.652 1.00 84.12 177 VAL A C 1
ATOM 1276 O O . VAL A 1 177 ? -2.405 -0.592 -18.405 1.00 84.12 177 VAL A O 1
ATOM 1279 N N . SER A 1 178 ? -0.785 0.066 -17.009 1.00 82.75 178 SER A N 1
ATOM 1280 C CA . SER A 1 178 ? -1.048 1.499 -17.197 1.00 82.75 178 SER A CA 1
ATOM 1281 C C . SER A 1 178 ? -0.800 1.944 -18.642 1.00 82.75 178 SER A C 1
ATOM 1283 O O . SER A 1 178 ? -1.522 2.792 -19.163 1.00 82.75 178 SER A O 1
ATOM 1285 N N . GLY A 1 179 ? 0.205 1.357 -19.302 1.00 75.56 179 GLY A N 1
ATOM 1286 C CA . GLY A 1 179 ? 0.545 1.644 -20.696 1.00 75.56 179 GLY A CA 1
ATOM 1287 C C . GLY A 1 179 ? -0.403 1.007 -21.716 1.00 75.56 179 GLY A C 1
ATOM 1288 O O . GLY A 1 179 ? -0.729 1.646 -22.712 1.00 75.56 179 GLY A O 1
ATOM 1289 N N . VAL A 1 180 ? -0.866 -0.228 -21.479 1.00 63.69 180 VAL A N 1
ATOM 1290 C CA . VAL A 1 180 ? -1.716 -0.967 -22.444 1.00 63.69 180 VAL A CA 1
ATOM 1291 C C . VAL A 1 180 ? -3.215 -0.901 -22.145 1.00 63.69 180 VAL A C 1
ATOM 1293 O O . VAL A 1 180 ? -4.032 -1.071 -23.044 1.00 63.69 180 VAL A O 1
ATOM 1296 N N . GLY A 1 181 ? -3.591 -0.670 -20.889 1.00 62.72 181 GLY A N 1
ATOM 1297 C CA . GLY A 1 181 ? -4.970 -0.727 -20.414 1.00 62.72 181 GLY A CA 1
ATOM 1298 C C . GLY A 1 181 ? -5.594 0.636 -20.115 1.00 62.72 181 GLY A C 1
ATOM 1299 O O . GLY A 1 181 ? -6.813 0.693 -19.959 1.00 62.72 181 GLY A O 1
ATOM 1300 N N . GLY A 1 182 ? -4.812 1.711 -20.010 1.00 73.25 182 GLY A N 1
ATOM 1301 C CA . GLY A 1 182 ? -5.265 3.027 -19.542 1.00 73.25 182 GLY A CA 1
ATOM 1302 C C . GLY A 1 182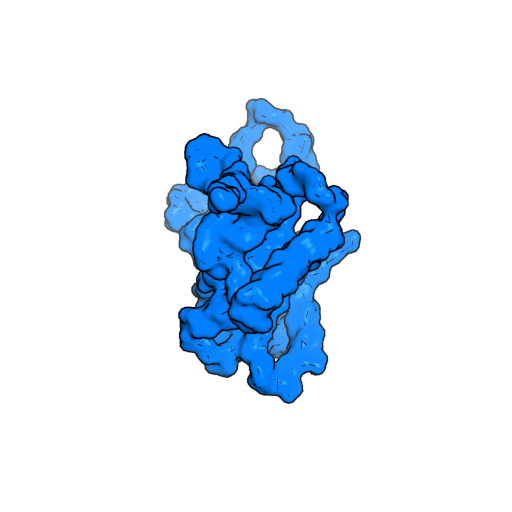 ? -4.756 3.359 -18.136 1.00 73.25 182 GLY A C 1
ATOM 1303 O O . GLY A 1 182 ? -4.182 2.508 -17.462 1.00 73.25 182 GLY A O 1
ATOM 1304 N N . SER A 1 183 ? -4.952 4.602 -17.691 1.00 87.31 183 SER A N 1
ATOM 1305 C CA . SER A 1 183 ? -4.310 5.130 -16.481 1.00 87.31 183 SER A CA 1
ATOM 1306 C C . SER A 1 183 ? -4.695 4.386 -15.194 1.00 87.31 183 SER A C 1
ATOM 1308 O O . SER A 1 183 ? -5.853 4.035 -14.965 1.00 87.31 183 SER A O 1
ATOM 1310 N N . VAL A 1 184 ? -3.699 4.186 -14.327 1.00 93.50 184 VAL A N 1
ATOM 1311 C CA . VAL A 1 184 ? -3.866 3.728 -12.942 1.00 93.50 184 VAL A CA 1
ATOM 1312 C C . VAL A 1 184 ? -3.544 4.896 -12.018 1.00 93.50 184 VAL A C 1
ATOM 1314 O O . VAL A 1 184 ? -2.496 5.525 -12.159 1.00 93.50 184 VAL A O 1
ATOM 1317 N N . ALA A 1 185 ? -4.440 5.201 -11.081 1.00 93.25 185 ALA A N 1
ATOM 1318 C CA . ALA A 1 185 ? -4.236 6.283 -10.124 1.00 93.25 185 ALA A CA 1
ATOM 1319 C C . ALA A 1 185 ? -3.615 5.760 -8.825 1.00 93.25 185 ALA A C 1
ATOM 1321 O O . ALA A 1 185 ? -4.107 4.792 -8.243 1.00 93.25 185 ALA A O 1
ATOM 1322 N N . THR A 1 186 ? -2.563 6.433 -8.357 1.00 94.44 186 THR A N 1
ATOM 1323 C CA . THR A 1 186 ? -1.947 6.186 -7.049 1.00 94.44 186 THR A CA 1
ATOM 1324 C C . THR A 1 186 ? -2.529 7.123 -6.001 1.00 94.44 186 THR A C 1
ATOM 1326 O O . THR A 1 186 ? -2.489 8.337 -6.196 1.00 94.44 186 THR A O 1
ATOM 1329 N N . LEU A 1 187 ? -3.009 6.587 -4.876 1.00 94.56 187 LEU A N 1
ATOM 1330 C CA . LEU A 1 187 ? -3.566 7.390 -3.783 1.00 94.56 187 LEU A CA 1
ATOM 1331 C C . LEU A 1 187 ? -2.863 7.129 -2.441 1.00 94.56 187 LEU A C 1
ATOM 1333 O O . LEU A 1 187 ? -2.564 5.979 -2.115 1.00 94.56 187 LEU A O 1
ATOM 1337 N N . PRO A 1 188 ? -2.632 8.163 -1.615 1.00 94.56 188 PRO A N 1
ATOM 1338 C CA . PRO A 1 188 ? -2.302 7.942 -0.216 1.00 94.56 188 PRO A CA 1
ATOM 1339 C C . PRO A 1 188 ? -3.529 7.403 0.516 1.00 94.56 188 PRO A C 1
ATOM 1341 O O . PRO A 1 188 ? -4.649 7.855 0.272 1.00 94.56 188 PRO A O 1
ATOM 1344 N N . LEU A 1 189 ? -3.319 6.457 1.430 1.00 94.19 189 LEU A N 1
ATOM 1345 C CA . LEU A 1 189 ? -4.381 5.947 2.291 1.00 94.19 189 LEU A CA 1
ATOM 1346 C C . LEU A 1 189 ? -4.110 6.364 3.746 1.00 94.19 189 LEU A C 1
ATOM 1348 O O . LEU A 1 189 ? -3.174 5.841 4.353 1.00 94.19 189 LEU A O 1
ATOM 1352 N N . PRO A 1 190 ? -4.882 7.313 4.313 1.00 90.50 190 PRO A N 1
ATOM 1353 C CA . PRO A 1 190 ? -4.686 7.761 5.689 1.00 90.50 190 PRO A CA 1
ATOM 1354 C C . PRO A 1 190 ? -4.725 6.602 6.689 1.00 90.50 190 PRO A C 1
ATOM 1356 O O . PRO A 1 190 ? -5.543 5.691 6.566 1.00 90.50 190 PRO A O 1
ATOM 1359 N N . GLY A 1 191 ? -3.832 6.639 7.678 1.00 89.06 191 GLY A N 1
ATOM 1360 C CA . GLY A 1 191 ? -3.704 5.582 8.682 1.00 89.06 191 GLY A CA 1
ATOM 1361 C C . GLY A 1 191 ? -2.979 4.321 8.195 1.00 89.06 191 GLY A C 1
ATOM 1362 O O . GLY A 1 191 ? -2.813 3.399 8.995 1.00 89.06 191 GLY A O 1
ATOM 1363 N N . VAL A 1 192 ? -2.545 4.259 6.927 1.00 91.06 192 VAL A N 1
ATOM 1364 C CA . VAL A 1 192 ? -1.630 3.224 6.421 1.00 91.06 192 VAL A CA 1
ATOM 1365 C C . VAL A 1 192 ? -0.216 3.781 6.365 1.00 91.06 192 VAL A C 1
ATOM 1367 O O . VAL A 1 192 ? 0.072 4.696 5.597 1.00 91.06 192 VAL A O 1
ATOM 1370 N N . GLU A 1 193 ? 0.677 3.229 7.183 1.00 84.50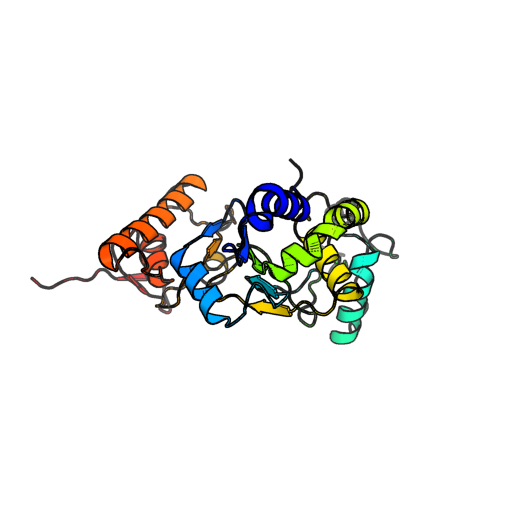 193 GLU A N 1
ATOM 1371 C CA . GLU A 1 193 ? 2.053 3.706 7.324 1.00 84.50 193 GLU A CA 1
ATOM 1372 C C . GLU A 1 193 ? 3.016 2.531 7.530 1.00 84.50 193 GLU A C 1
ATOM 1374 O O . GLU A 1 193 ? 2.763 1.659 8.358 1.00 84.50 193 GLU A O 1
ATOM 1379 N N . ARG A 1 194 ? 4.156 2.549 6.826 1.00 77.81 194 ARG A N 1
ATOM 1380 C CA . ARG A 1 194 ? 5.210 1.518 6.901 1.00 77.81 194 ARG A CA 1
ATOM 1381 C C . ARG A 1 194 ? 5.968 1.484 8.233 1.00 77.81 194 ARG A C 1
ATOM 1383 O O . ARG A 1 194 ? 6.615 0.513 8.587 1.00 77.81 194 ARG A O 1
ATOM 1390 N N . ALA A 1 195 ? 6.024 2.596 8.948 1.00 73.44 195 ALA A N 1
ATOM 1391 C CA . ALA A 1 195 ? 6.850 2.672 10.151 1.00 73.44 195 ALA A CA 1
ATOM 1392 C C . ALA A 1 195 ? 6.347 3.748 11.119 1.00 73.44 195 ALA A C 1
ATOM 1394 O O . ALA A 1 195 ? 7.167 4.557 11.578 1.00 73.44 195 ALA A O 1
ATOM 1395 N N . PRO A 1 196 ? 5.029 3.792 11.411 1.00 65.31 196 PRO A N 1
ATOM 1396 C CA . PRO A 1 196 ? 4.388 4.908 12.107 1.00 65.31 196 PRO A CA 1
ATOM 1397 C C . PRO A 1 196 ? 5.143 5.261 13.387 1.00 65.31 196 PRO A C 1
ATOM 1399 O O . PRO A 1 196 ? 5.519 6.404 13.625 1.00 65.31 196 PRO A O 1
ATOM 1402 N N . TRP A 1 197 ? 5.491 4.243 14.169 1.00 66.81 197 TRP A N 1
ATOM 1403 C CA . TRP A 1 197 ? 6.102 4.418 15.479 1.00 66.81 197 TRP A CA 1
ATOM 1404 C C . TRP A 1 197 ? 7.628 4.308 15.522 1.00 66.81 197 TRP A C 1
ATOM 1406 O O . TRP A 1 197 ? 8.225 4.684 16.521 1.00 66.81 197 TRP A O 1
ATOM 1416 N N . LYS A 1 198 ? 8.298 3.869 14.450 1.00 67.12 198 LYS A N 1
ATOM 1417 C CA . LYS A 1 198 ? 9.769 3.966 14.359 1.00 67.12 198 LYS A CA 1
ATOM 1418 C C . LYS A 1 198 ? 10.193 5.364 13.916 1.00 67.12 198 LYS A C 1
ATOM 1420 O O . LYS A 1 198 ? 11.160 5.912 14.439 1.00 67.12 198 LYS A O 1
ATOM 1425 N N . ARG A 1 199 ? 9.484 5.933 12.936 1.00 67.50 199 ARG A N 1
ATOM 1426 C CA . ARG A 1 199 ? 9.822 7.234 12.342 1.00 67.50 199 ARG A CA 1
ATOM 1427 C C . ARG A 1 199 ? 9.194 8.402 13.102 1.00 67.50 199 ARG A C 1
ATOM 1429 O O . ARG A 1 199 ? 9.836 9.441 13.214 1.00 67.50 199 ARG A O 1
ATOM 1436 N N . ALA A 1 200 ? 7.988 8.233 13.646 1.00 67.06 200 ALA A N 1
ATOM 1437 C CA . ALA A 1 200 ? 7.255 9.317 14.296 1.00 67.06 200 ALA A CA 1
ATOM 1438 C C . ALA A 1 200 ? 6.348 8.823 15.448 1.00 67.06 200 ALA A C 1
ATOM 1440 O O . ALA A 1 200 ? 5.126 8.827 15.304 1.00 67.06 200 ALA A O 1
ATOM 1441 N N . PRO A 1 201 ? 6.905 8.428 16.616 1.00 74.56 201 PRO A N 1
ATOM 1442 C CA . PRO A 1 201 ? 6.107 8.077 17.794 1.00 74.56 201 PRO A CA 1
ATOM 1443 C C . PRO A 1 201 ? 5.117 9.186 18.166 1.00 74.56 201 PRO A C 1
ATOM 1445 O O . PRO A 1 201 ? 5.508 10.221 18.713 1.00 74.56 201 PRO A O 1
ATOM 1448 N N . ARG A 1 202 ? 3.830 8.954 17.909 1.00 80.56 202 ARG A N 1
ATOM 1449 C CA . ARG A 1 202 ? 2.757 9.925 18.137 1.00 80.56 202 ARG A CA 1
ATOM 1450 C C . ARG A 1 202 ? 1.532 9.271 18.766 1.00 80.56 202 ARG A C 1
ATOM 1452 O O . ARG A 1 202 ? 1.287 8.085 18.551 1.00 80.56 202 ARG A O 1
ATOM 1459 N N . GLY A 1 203 ? 0.805 10.079 19.533 1.00 84.75 203 GLY A N 1
ATOM 1460 C CA . GLY A 1 203 ? -0.599 9.860 19.874 1.00 84.75 203 GLY A CA 1
ATOM 1461 C C . GLY A 1 203 ? -1.480 10.771 19.015 1.00 84.75 203 GLY A C 1
ATOM 1462 O O . GLY A 1 203 ? -0.997 11.347 18.038 1.00 84.75 203 GLY A O 1
ATOM 1463 N N . GLY A 1 204 ? -2.740 10.937 19.404 1.00 88.38 204 GLY A N 1
ATOM 1464 C CA . GLY A 1 204 ? -3.719 11.772 18.704 1.00 88.38 204 GLY A CA 1
ATOM 1465 C C . GLY A 1 204 ? -4.930 11.000 18.184 1.00 88.38 204 GLY A C 1
ATOM 1466 O O . GLY A 1 204 ? -4.941 9.771 18.135 1.00 88.38 204 GLY A O 1
ATOM 1467 N N . ASP A 1 205 ? -5.957 11.747 17.793 1.00 91.81 205 ASP A N 1
ATOM 1468 C CA . ASP A 1 205 ? -7.281 11.196 17.479 1.00 91.81 205 ASP A CA 1
ATOM 1469 C C . ASP A 1 205 ? -7.406 10.684 16.034 1.00 91.81 205 ASP A C 1
ATOM 1471 O O . ASP A 1 205 ? -8.449 10.160 15.639 1.00 91.81 205 ASP A O 1
ATOM 1475 N N . ASP A 1 206 ? -6.334 10.803 15.248 1.00 91.44 206 ASP A N 1
ATOM 1476 C CA . ASP A 1 206 ? -6.273 10.277 13.891 1.00 91.44 206 ASP A CA 1
ATOM 1477 C C . ASP A 1 206 ? -6.442 8.753 13.889 1.00 91.44 206 ASP A C 1
ATOM 1479 O O . ASP A 1 206 ? -5.860 8.031 14.704 1.00 91.44 206 ASP A O 1
ATOM 1483 N N . ALA A 1 207 ? -7.231 8.266 12.934 1.00 93.00 207 ALA A N 1
ATOM 1484 C CA . ALA A 1 207 ? -7.494 6.849 12.737 1.00 93.00 207 ALA A CA 1
ATOM 1485 C C . ALA A 1 207 ? -6.232 6.081 12.319 1.00 93.00 207 ALA A C 1
ATOM 1487 O O . ALA A 1 207 ? -5.477 6.525 11.450 1.00 93.00 207 ALA A O 1
ATOM 1488 N N . VAL A 1 208 ? -6.069 4.876 12.863 1.00 92.38 208 VAL A N 1
ATOM 1489 C CA . VAL A 1 208 ? -5.061 3.906 12.425 1.00 92.38 208 VAL A CA 1
ATOM 1490 C C . VAL A 1 208 ? -5.756 2.851 11.571 1.00 92.38 208 VAL A C 1
ATOM 1492 O O . VAL A 1 208 ? -6.714 2.225 12.018 1.00 92.38 208 VAL A O 1
ATOM 1495 N N . ALA A 1 209 ? -5.280 2.642 10.343 1.00 94.44 209 ALA A N 1
ATOM 1496 C CA . ALA A 1 209 ? -5.762 1.576 9.460 1.00 94.44 209 ALA A CA 1
ATOM 1497 C C . ALA A 1 209 ? -4.835 0.357 9.511 1.00 94.44 209 ALA A C 1
ATOM 1499 O O . ALA A 1 209 ? -5.296 -0.782 9.571 1.00 94.44 209 ALA A O 1
ATOM 1500 N N . THR A 1 210 ? -3.526 0.593 9.547 1.00 92.12 210 THR A N 1
ATOM 1501 C CA . THR A 1 210 ? -2.519 -0.453 9.726 1.00 92.12 210 THR A CA 1
ATOM 1502 C C . THR A 1 210 ? -1.468 -0.011 10.721 1.00 92.12 210 THR A C 1
ATOM 1504 O O . THR A 1 210 ? -1.098 1.163 10.766 1.00 92.12 210 THR A O 1
ATOM 1507 N N . PHE A 1 211 ? -0.904 -0.967 11.442 1.00 87.44 211 PHE A N 1
ATOM 1508 C CA . PHE A 1 211 ? 0.263 -0.745 12.272 1.00 87.44 211 PHE A CA 1
ATOM 1509 C C . PHE A 1 211 ? 1.359 -1.729 11.880 1.00 87.44 211 PHE A C 1
ATOM 1511 O O . PHE A 1 211 ? 1.307 -2.915 12.206 1.00 87.44 211 PHE A O 1
ATOM 1518 N N . HIS A 1 212 ? 2.334 -1.210 11.138 1.00 80.62 212 HIS A N 1
ATOM 1519 C CA . HIS A 1 212 ? 3.519 -1.939 10.705 1.00 80.62 212 HIS A CA 1
ATOM 1520 C C . HIS A 1 212 ? 4.610 -1.784 11.770 1.00 80.62 212 HIS A C 1
ATOM 1522 O O . HIS A 1 212 ? 5.079 -0.670 12.037 1.00 80.62 212 HIS A O 1
ATOM 1528 N N . ALA A 1 213 ? 4.957 -2.885 12.440 1.00 63.59 213 ALA A N 1
ATOM 1529 C CA . ALA A 1 213 ? 6.133 -2.946 13.314 1.00 63.59 213 ALA A CA 1
ATOM 1530 C C . ALA A 1 213 ? 7.373 -3.250 12.443 1.00 63.59 213 ALA A C 1
ATOM 1532 O O . ALA A 1 213 ? 7.356 -2.931 11.278 1.00 63.59 213 ALA A O 1
ATOM 1533 N N . PHE A 1 214 ? 8.456 -3.851 12.923 1.00 54.31 214 PHE A N 1
ATOM 1534 C CA . PHE A 1 214 ? 9.652 -4.197 12.115 1.00 54.31 214 PHE A CA 1
ATOM 1535 C C . PHE A 1 214 ? 10.685 -3.093 11.907 1.00 54.31 214 PHE A C 1
ATOM 1537 O O . PHE A 1 214 ? 11.033 -2.636 10.819 1.00 54.31 214 PHE A O 1
ATOM 1544 N N . ASP A 1 215 ? 11.368 -2.831 13.015 1.00 46.59 215 ASP A N 1
ATOM 1545 C CA . ASP A 1 215 ? 12.770 -3.228 13.063 1.00 46.59 215 ASP A CA 1
ATOM 1546 C C . ASP A 1 215 ? 13.063 -3.764 14.468 1.00 46.59 215 ASP A C 1
ATOM 1548 O O . ASP A 1 215 ? 13.043 -2.998 15.430 1.00 46.59 215 ASP A O 1
ATOM 1552 N N . HIS A 1 216 ? 13.343 -5.066 14.610 1.00 41.75 216 HIS A N 1
ATOM 1553 C CA . HIS A 1 216 ? 13.763 -5.648 15.895 1.00 41.75 216 HIS A CA 1
ATOM 1554 C C . HIS A 1 216 ? 15.002 -4.937 16.476 1.00 41.75 216 HIS A C 1
ATOM 1556 O O . HIS A 1 216 ? 15.271 -5.032 17.670 1.00 41.75 216 HIS A O 1
ATOM 1562 N N . ARG A 1 217 ? 15.759 -4.192 15.652 1.00 42.47 217 ARG A N 1
ATOM 1563 C CA . ARG A 1 217 ? 16.917 -3.398 16.092 1.00 42.47 217 ARG A CA 1
ATOM 1564 C C . ARG A 1 217 ? 16.535 -2.057 16.721 1.00 42.47 217 ARG A C 1
ATOM 1566 O O . ARG A 1 217 ? 17.354 -1.482 17.431 1.00 42.47 217 ARG A O 1
ATOM 1573 N N . PHE A 1 218 ? 15.313 -1.569 16.506 1.00 44.41 218 PHE A N 1
ATOM 1574 C CA . PHE A 1 218 ? 14.808 -0.316 17.076 1.00 44.41 218 PHE A CA 1
ATOM 1575 C C . PHE A 1 218 ? 13.599 -0.584 17.968 1.00 44.41 218 PHE A C 1
ATOM 1577 O O . PHE A 1 218 ? 12.506 -0.079 17.743 1.00 44.41 218 PHE A O 1
ATOM 1584 N N . ARG A 1 219 ? 13.848 -1.411 18.986 1.00 44.03 219 ARG A N 1
ATOM 1585 C CA . ARG A 1 219 ? 13.180 -1.449 20.289 1.00 44.03 219 ARG A CA 1
ATOM 1586 C C . ARG A 1 219 ? 11.777 -0.821 20.350 1.00 44.03 219 ARG A C 1
ATOM 1588 O O . ARG A 1 219 ? 11.582 0.214 20.981 1.00 44.03 219 ARG A O 1
ATOM 1595 N N . LEU A 1 220 ? 10.789 -1.580 19.890 1.00 43.91 220 LEU A N 1
ATOM 1596 C CA . LEU A 1 220 ? 9.686 -1.942 20.785 1.00 43.91 220 LEU A CA 1
ATOM 1597 C C . LEU A 1 220 ? 10.167 -3.030 21.776 1.00 43.91 220 LEU A C 1
ATOM 1599 O O . LEU A 1 220 ? 9.512 -4.039 21.990 1.00 43.91 220 LEU A O 1
ATOM 1603 N N . ASP A 1 221 ? 11.346 -2.868 22.386 1.00 39.03 221 ASP A N 1
ATOM 1604 C CA . ASP A 1 221 ? 11.743 -3.698 23.523 1.00 39.03 221 ASP A CA 1
ATOM 1605 C C . ASP A 1 221 ? 10.976 -3.142 24.721 1.00 39.03 221 ASP A C 1
ATOM 1607 O O . ASP A 1 221 ? 11.339 -2.075 25.215 1.00 39.03 221 ASP A O 1
ATOM 1611 N N . ALA A 1 222 ? 9.914 -3.830 25.161 1.00 43.25 222 ALA A N 1
ATOM 1612 C CA . ALA A 1 222 ? 9.727 -4.152 26.587 1.00 43.25 222 ALA A CA 1
ATOM 1613 C C . ALA A 1 222 ? 8.399 -4.849 26.944 1.00 43.25 222 ALA A C 1
ATOM 1615 O O . ALA A 1 222 ? 8.278 -5.277 28.091 1.00 43.25 222 ALA A O 1
ATOM 1616 N N . ALA A 1 223 ? 7.390 -4.940 26.067 1.00 50.12 223 ALA A N 1
ATOM 1617 C CA . ALA A 1 223 ? 6.118 -5.556 26.473 1.00 50.12 223 ALA A CA 1
ATOM 1618 C C . ALA A 1 223 ? 6.077 -7.076 26.238 1.00 50.12 223 ALA A C 1
ATOM 1620 O O . ALA A 1 223 ? 5.781 -7.808 27.180 1.00 50.12 223 ALA A O 1
ATOM 1621 N N . THR A 1 224 ? 6.377 -7.558 25.021 1.00 59.31 224 THR A N 1
ATOM 1622 C CA . THR A 1 224 ? 6.136 -8.977 24.669 1.00 59.31 224 THR A CA 1
ATOM 1623 C C . THR A 1 224 ? 7.341 -9.743 24.108 1.00 59.31 224 THR A C 1
ATOM 1625 O O . THR A 1 224 ? 7.387 -10.965 24.235 1.00 59.31 224 THR A O 1
ATOM 1628 N N . GLY A 1 225 ? 8.326 -9.058 23.512 1.00 68.56 225 GLY A N 1
ATOM 1629 C CA . GLY A 1 225 ? 9.568 -9.666 23.010 1.00 68.56 225 GLY A CA 1
ATOM 1630 C C . GLY A 1 225 ? 9.421 -10.536 21.751 1.00 68.56 225 GLY A C 1
ATOM 1631 O O . GLY A 1 225 ? 10.358 -11.254 21.405 1.00 68.56 225 GLY A O 1
ATOM 1632 N N . SER A 1 226 ? 8.270 -10.509 21.065 1.00 77.69 226 SER A N 1
ATOM 1633 C CA . SER A 1 226 ? 8.040 -11.282 19.834 1.00 77.69 226 SER A CA 1
ATOM 1634 C C . SER A 1 226 ? 6.992 -10.631 18.929 1.00 77.69 226 SER A C 1
ATOM 1636 O O . SER A 1 226 ? 6.061 -10.003 19.423 1.00 77.69 226 SER A O 1
ATOM 1638 N N . LEU A 1 227 ? 7.076 -10.877 17.613 1.00 78.31 227 LEU A N 1
ATOM 1639 C CA . LEU A 1 227 ? 6.056 -10.437 16.650 1.00 78.31 227 LEU A CA 1
ATOM 1640 C C . LEU A 1 227 ? 4.646 -10.885 17.059 1.00 78.31 227 LEU A C 1
ATOM 1642 O O . LEU A 1 227 ? 3.713 -10.091 17.079 1.00 78.31 227 LEU A O 1
ATOM 1646 N N . ALA A 1 228 ? 4.483 -12.166 17.395 1.00 82.50 228 ALA A N 1
ATOM 1647 C CA . ALA A 1 228 ? 3.182 -12.709 17.774 1.00 82.50 228 ALA A CA 1
ATOM 1648 C C . ALA A 1 228 ? 2.612 -12.010 19.020 1.00 82.50 228 ALA A C 1
ATOM 1650 O O . ALA A 1 228 ? 1.414 -11.737 19.089 1.00 82.50 228 ALA A O 1
ATOM 1651 N N . GLY A 1 229 ? 3.473 -11.688 19.989 1.00 82.00 229 GLY A N 1
ATOM 1652 C CA . GLY A 1 229 ? 3.090 -10.923 21.168 1.00 82.00 229 GLY A CA 1
ATOM 1653 C C . GLY A 1 229 ? 2.661 -9.495 20.830 1.00 82.00 229 GLY A C 1
ATOM 1654 O O . GLY A 1 229 ? 1.640 -9.039 21.348 1.00 82.00 229 GLY A O 1
ATOM 1655 N N . ASP A 1 230 ? 3.375 -8.822 19.928 1.00 80.19 230 ASP A N 1
ATOM 1656 C CA . ASP A 1 230 ? 3.042 -7.467 19.478 1.00 80.19 230 ASP A CA 1
ATOM 1657 C C . ASP A 1 230 ? 1.696 -7.445 18.731 1.00 80.19 230 ASP A C 1
ATOM 1659 O O . ASP A 1 230 ? 0.835 -6.615 19.027 1.00 80.19 230 ASP A O 1
ATOM 1663 N N . MET A 1 231 ? 1.446 -8.423 17.852 1.00 85.38 231 MET A N 1
ATOM 1664 C CA . MET A 1 231 ? 0.146 -8.596 17.181 1.00 85.38 231 MET A CA 1
ATOM 1665 C C . MET A 1 231 ? -0.983 -8.840 18.182 1.00 85.38 231 MET A C 1
ATOM 1667 O O . MET A 1 231 ? -2.048 -8.234 18.081 1.00 85.38 231 MET A O 1
ATOM 1671 N N . ALA A 1 232 ? -0.750 -9.692 19.185 1.00 86.06 232 ALA A N 1
ATOM 1672 C CA . ALA A 1 232 ? -1.725 -9.946 20.240 1.00 86.06 232 ALA A CA 1
ATOM 1673 C C . ALA A 1 232 ? -1.983 -8.699 21.100 1.00 86.06 232 ALA A C 1
ATOM 1675 O O . ALA A 1 232 ? -3.093 -8.509 21.592 1.00 86.06 232 ALA A O 1
ATOM 1676 N N . GLN A 1 233 ? -0.977 -7.846 21.301 1.00 85.44 233 GLN A N 1
ATOM 1677 C CA . GLN A 1 233 ? -1.154 -6.577 21.999 1.00 85.44 233 GLN A CA 1
ATOM 1678 C C . GLN A 1 233 ? -2.029 -5.611 21.200 1.00 85.44 233 GLN A C 1
ATOM 1680 O O . GLN A 1 233 ? -2.974 -5.062 21.762 1.00 85.44 233 GLN A O 1
ATOM 1685 N N . LEU A 1 234 ? -1.772 -5.454 19.902 1.00 88.94 234 LEU A N 1
ATOM 1686 C CA . LEU A 1 234 ? -2.583 -4.608 19.022 1.00 88.94 234 LEU A CA 1
ATOM 1687 C C . LEU A 1 234 ? -4.025 -5.124 18.904 1.00 88.94 234 LEU A C 1
ATOM 1689 O O . LEU A 1 234 ? -4.960 -4.325 18.941 1.00 88.94 234 LEU A O 1
ATOM 1693 N N . ALA A 1 235 ? -4.219 -6.445 18.888 1.00 91.06 235 ALA A N 1
ATOM 1694 C CA . ALA A 1 235 ? -5.548 -7.050 18.959 1.00 91.06 235 ALA A CA 1
ATOM 1695 C C . ALA A 1 235 ? -6.300 -6.669 20.241 1.00 91.06 235 ALA A C 1
ATOM 1697 O O . ALA A 1 235 ? -7.451 -6.248 20.171 1.00 91.06 235 ALA A O 1
ATOM 1698 N N . ARG A 1 236 ? -5.635 -6.689 21.405 1.00 90.44 236 ARG A N 1
ATOM 1699 C CA . ARG A 1 236 ? -6.256 -6.230 22.662 1.00 90.44 236 ARG A CA 1
ATOM 1700 C C . ARG A 1 236 ? -6.651 -4.753 22.628 1.00 90.44 236 ARG A C 1
ATOM 1702 O O . ARG A 1 236 ? -7.643 -4.388 23.256 1.00 90.44 236 ARG A O 1
ATOM 1709 N N . VAL A 1 237 ? -5.902 -3.902 21.919 1.00 91.88 237 VAL A N 1
ATOM 1710 C CA . VAL A 1 237 ? -6.304 -2.499 21.707 1.00 91.88 237 VAL A CA 1
ATOM 1711 C C . VAL A 1 237 ? -7.605 -2.442 20.920 1.00 91.88 237 VAL A C 1
ATOM 1713 O O . VAL A 1 237 ? -8.532 -1.759 21.353 1.00 91.88 237 VAL A O 1
ATOM 1716 N N . ALA A 1 238 ? -7.683 -3.172 19.804 1.00 94.00 238 ALA A N 1
ATOM 1717 C CA . ALA A 1 238 ? -8.886 -3.235 18.980 1.00 94.00 238 ALA A CA 1
ATOM 1718 C C . ALA A 1 238 ? -10.095 -3.725 19.793 1.00 94.00 238 ALA A C 1
ATOM 1720 O O . ALA A 1 238 ? -11.121 -3.049 19.814 1.00 94.00 238 ALA A O 1
ATOM 1721 N N . ASP A 1 239 ? -9.940 -4.818 20.543 1.00 93.94 239 ASP A N 1
ATOM 1722 C CA . ASP A 1 239 ? -11.002 -5.388 21.380 1.00 93.94 239 ASP A CA 1
ATOM 1723 C C . ASP A 1 239 ? -11.472 -4.408 22.462 1.00 93.94 239 ASP A C 1
ATOM 1725 O O . ASP A 1 239 ? -12.671 -4.231 22.678 1.00 93.94 239 ASP A O 1
ATOM 1729 N N . ARG A 1 240 ? -10.536 -3.723 23.133 1.00 94.12 240 ARG A N 1
ATOM 1730 C CA . ARG A 1 240 ? -10.861 -2.723 24.159 1.00 94.12 240 ARG A CA 1
ATOM 1731 C C . ARG A 1 240 ? -11.620 -1.540 23.569 1.00 94.12 240 ARG A C 1
ATOM 1733 O O . ARG A 1 240 ? -12.598 -1.088 24.163 1.00 94.12 240 ARG A O 1
ATOM 1740 N N . VAL A 1 241 ? -11.170 -1.025 22.426 1.00 95.06 241 VAL A N 1
ATOM 1741 C CA . VAL A 1 241 ? -11.842 0.082 21.734 1.00 95.06 241 VAL A CA 1
ATOM 1742 C C . VAL A 1 241 ? -13.235 -0.350 21.285 1.00 95.06 241 VAL A C 1
ATOM 1744 O O . VAL A 1 241 ? -14.191 0.385 21.527 1.00 95.06 241 VAL A O 1
ATOM 1747 N N . ALA A 1 242 ? -13.374 -1.555 20.731 1.00 94.62 242 ALA A N 1
ATOM 1748 C CA . ALA A 1 242 ? -14.661 -2.104 20.324 1.00 94.62 242 ALA A CA 1
ATOM 1749 C C . ALA A 1 242 ? -15.626 -2.270 21.511 1.00 94.62 242 ALA A C 1
ATOM 1751 O O . ALA A 1 242 ? -16.793 -1.886 21.426 1.00 94.62 242 ALA A O 1
ATOM 1752 N N . ALA A 1 243 ? -15.139 -2.772 22.648 1.00 94.88 243 ALA A N 1
ATOM 1753 C CA . ALA A 1 243 ? -15.938 -2.924 23.861 1.00 94.88 243 ALA A CA 1
ATOM 1754 C C . ALA A 1 243 ? -16.384 -1.575 24.453 1.00 94.88 243 ALA A C 1
ATOM 1756 O O . ALA A 1 243 ? -17.504 -1.460 24.947 1.00 94.88 243 ALA A O 1
ATOM 1757 N N . ALA A 1 244 ? -15.525 -0.553 24.401 1.00 95.00 244 ALA A N 1
ATOM 1758 C CA . ALA A 1 244 ? -15.807 0.757 24.986 1.00 95.00 244 ALA A CA 1
ATOM 1759 C C . ALA A 1 244 ? -16.628 1.681 24.070 1.00 95.00 244 ALA A C 1
ATOM 1761 O O . ALA A 1 244 ? -17.392 2.510 24.562 1.00 95.00 244 ALA A O 1
ATOM 1762 N N . ARG A 1 245 ? -16.439 1.586 22.747 1.00 96.31 245 ARG A N 1
ATOM 1763 C CA . ARG A 1 245 ? -16.961 2.552 21.762 1.00 96.31 245 ARG A CA 1
ATOM 1764 C C . ARG A 1 245 ? -17.871 1.925 20.695 1.00 96.31 245 ARG A C 1
ATOM 1766 O O . ARG A 1 245 ? -18.438 2.664 19.896 1.00 96.31 245 ARG A O 1
ATOM 1773 N N . GLY A 1 246 ? -18.038 0.601 20.694 1.00 94.81 246 GLY A N 1
ATOM 1774 C CA . GLY A 1 246 ? -18.855 -0.155 19.736 1.00 94.81 246 GLY A CA 1
ATOM 1775 C C . GLY A 1 246 ? -18.025 -0.928 18.704 1.00 94.81 246 GLY A C 1
ATOM 1776 O O . GLY A 1 246 ? -16.888 -0.570 18.421 1.00 94.81 246 GLY A O 1
ATOM 1777 N N . ALA A 1 247 ? -18.600 -1.984 18.117 1.00 88.88 247 ALA A N 1
ATOM 1778 C CA . ALA A 1 247 ? -17.886 -2.927 17.243 1.00 88.88 247 ALA A CA 1
ATOM 1779 C C . ALA A 1 247 ? -17.230 -2.286 16.002 1.00 88.88 247 ALA A C 1
ATOM 1781 O O . ALA A 1 247 ? -16.174 -2.735 15.569 1.00 88.88 247 ALA A O 1
ATOM 1782 N N . ASP A 1 248 ? -17.821 -1.213 15.474 1.00 90.31 248 ASP A N 1
ATOM 1783 C CA . ASP A 1 248 ? -17.305 -0.472 14.314 1.00 90.31 248 ASP A CA 1
ATOM 1784 C C . ASP A 1 248 ? -16.427 0.731 14.709 1.00 90.31 248 ASP A C 1
ATOM 1786 O O . ASP A 1 248 ? -16.107 1.590 13.880 1.00 90.31 248 ASP A O 1
ATOM 1790 N N . ALA A 1 249 ? -16.056 0.841 15.989 1.00 94.56 249 ALA A N 1
ATOM 1791 C CA . ALA A 1 249 ? -15.228 1.933 16.466 1.00 94.56 249 ALA A CA 1
ATOM 1792 C C . ALA A 1 249 ? -13.820 1.871 15.872 1.00 94.56 249 ALA A C 1
ATOM 1794 O O . ALA A 1 249 ? -13.181 0.824 15.771 1.00 94.56 249 ALA A O 1
ATOM 1795 N N . VAL A 1 250 ? -13.318 3.045 15.507 1.00 95.69 250 VAL A N 1
ATOM 1796 C CA . VAL A 1 250 ? -11.995 3.187 14.913 1.00 95.69 250 VAL A CA 1
ATOM 1797 C C . VAL A 1 250 ? -10.961 3.371 16.012 1.00 95.69 250 VAL A C 1
ATOM 1799 O O . VAL A 1 250 ? -11.113 4.232 16.880 1.00 95.69 250 VAL A O 1
ATOM 1802 N N . VAL A 1 251 ? -9.902 2.568 15.944 1.00 95.50 251 VAL A N 1
ATOM 1803 C CA . VAL A 1 251 ? -8.711 2.715 16.782 1.00 95.50 251 VAL A CA 1
ATOM 1804 C C . VAL A 1 251 ? -7.936 3.952 16.333 1.00 95.50 251 VAL A C 1
ATOM 1806 O O . VAL A 1 251 ? -7.690 4.137 15.137 1.00 95.50 251 VAL A O 1
ATOM 1809 N N . THR A 1 252 ? -7.549 4.798 17.284 1.00 94.50 252 THR A N 1
ATOM 1810 C CA . THR A 1 252 ? -6.756 6.005 17.022 1.00 94.50 252 THR A CA 1
ATOM 1811 C C . THR A 1 252 ? -5.278 5.799 17.344 1.00 94.50 252 THR A C 1
ATOM 1813 O O . THR A 1 252 ? -4.892 4.852 18.037 1.00 94.50 252 THR A O 1
ATOM 1816 N N . TYR A 1 253 ? -4.418 6.706 16.869 1.00 90.25 253 TYR A N 1
ATOM 1817 C CA . TYR A 1 253 ? -3.006 6.699 17.259 1.00 90.25 253 TYR A CA 1
ATOM 1818 C C . TYR A 1 253 ? -2.835 6.892 18.769 1.00 90.25 253 TYR A C 1
ATOM 1820 O O . TYR A 1 253 ? -1.875 6.373 19.333 1.00 90.25 253 TYR A O 1
ATOM 1828 N N . GLN A 1 254 ? -3.761 7.586 19.438 1.00 91.44 254 GLN A N 1
ATOM 1829 C CA . GLN A 1 254 ? -3.776 7.711 20.891 1.00 91.44 254 GLN A CA 1
ATOM 1830 C C . GLN A 1 254 ? -4.020 6.363 21.574 1.00 91.44 254 GLN A C 1
ATOM 1832 O O . GLN A 1 254 ? -3.277 6.024 22.487 1.00 91.44 254 GLN A O 1
ATOM 1837 N N . ASP A 1 255 ? -4.992 5.574 21.109 1.00 92.62 255 ASP A N 1
ATOM 1838 C CA . ASP A 1 255 ? -5.299 4.263 21.701 1.00 92.62 255 ASP A CA 1
ATOM 1839 C C . ASP A 1 255 ? -4.098 3.315 21.636 1.00 92.62 255 ASP A C 1
ATOM 1841 O O . ASP A 1 255 ? -3.783 2.609 22.600 1.00 92.62 255 ASP A O 1
ATOM 1845 N N . VAL A 1 256 ? -3.412 3.320 20.489 1.00 89.31 256 VAL A N 1
ATOM 1846 C CA . VAL A 1 256 ? -2.181 2.552 20.298 1.00 89.31 256 VAL A CA 1
ATOM 1847 C C . VAL A 1 256 ? -1.065 3.116 21.170 1.00 89.31 256 VAL A C 1
ATOM 1849 O O . VAL A 1 256 ? -0.335 2.353 21.793 1.00 89.31 256 VAL A O 1
ATOM 1852 N N . ALA A 1 257 ? -0.931 4.438 21.269 1.00 86.44 257 ALA A N 1
ATOM 1853 C CA . ALA A 1 257 ? 0.115 5.051 22.073 1.00 86.44 257 ALA A CA 1
ATOM 1854 C C . ALA A 1 257 ? -0.037 4.785 23.576 1.00 86.44 257 ALA A C 1
ATOM 1856 O O . ALA A 1 257 ? 0.950 4.464 24.240 1.00 86.44 257 ALA A O 1
ATOM 1857 N N . ASP A 1 258 ? -1.260 4.857 24.096 1.00 87.62 258 ASP A N 1
ATOM 1858 C CA . ASP A 1 258 ? -1.588 4.561 25.493 1.00 87.62 258 ASP A CA 1
ATOM 1859 C C . ASP A 1 258 ? -1.266 3.099 25.831 1.00 87.62 258 ASP A C 1
ATOM 1861 O O . ASP A 1 258 ? -0.716 2.788 26.891 1.00 87.62 258 ASP A O 1
ATOM 1865 N N . GLU A 1 259 ? -1.520 2.181 24.899 1.00 86.00 259 GLU A N 1
ATOM 1866 C CA . GLU A 1 259 ? -1.137 0.782 25.065 1.00 86.00 259 GLU A CA 1
ATOM 1867 C C . GLU A 1 259 ? 0.380 0.589 24.993 1.00 86.00 259 GLU A C 1
ATOM 1869 O O . GLU A 1 259 ? 0.988 0.001 25.888 1.00 86.00 259 GLU A O 1
ATOM 1874 N N . VAL A 1 260 ? 1.003 1.058 23.917 1.00 79.31 260 VAL A N 1
ATOM 1875 C CA . VAL A 1 260 ? 2.369 0.668 23.573 1.00 79.31 260 VAL A CA 1
ATOM 1876 C C . VAL A 1 260 ? 3.397 1.427 24.419 1.00 79.31 260 VAL A C 1
ATOM 1878 O O . VAL A 1 260 ? 4.356 0.818 24.892 1.00 79.31 260 VAL A O 1
ATOM 1881 N N . ALA A 1 261 ? 3.205 2.728 24.675 1.00 79.31 261 ALA A N 1
ATOM 1882 C CA . ALA A 1 261 ? 4.102 3.491 25.551 1.00 79.31 261 ALA A CA 1
ATOM 1883 C C . ALA A 1 261 ? 3.735 3.355 27.030 1.00 79.31 261 ALA A C 1
ATOM 1885 O O . ALA A 1 261 ? 4.636 3.310 27.867 1.00 79.31 261 ALA A O 1
ATOM 1886 N N . CYS A 1 262 ? 2.440 3.308 27.357 1.00 80.12 262 CYS A N 1
ATOM 1887 C CA . CYS A 1 262 ? 1.975 3.421 28.742 1.00 80.12 262 CYS A CA 1
ATOM 1888 C C . CYS A 1 262 ? 1.421 2.122 29.327 1.00 80.12 262 CYS A C 1
ATOM 1890 O O . CYS A 1 262 ? 1.025 2.111 30.491 1.00 80.12 262 CYS A O 1
ATOM 1892 N N . ARG A 1 263 ? 1.423 1.015 28.568 1.00 79.88 263 ARG A N 1
ATOM 1893 C CA . ARG A 1 263 ? 0.896 -0.296 28.993 1.00 79.88 263 ARG A CA 1
ATOM 1894 C C . ARG A 1 263 ? -0.556 -0.219 29.475 1.00 79.88 263 ARG A C 1
ATOM 1896 O O . ARG A 1 263 ? -0.939 -0.929 30.401 1.00 79.88 263 ARG A O 1
ATOM 1903 N N . GLY A 1 264 ? -1.332 0.706 28.905 1.00 76.94 264 GLY A N 1
ATOM 1904 C CA . GLY A 1 264 ? -2.711 0.981 29.308 1.00 76.94 264 GLY A CA 1
ATOM 1905 C C . GLY A 1 264 ? -2.864 1.630 30.691 1.00 76.94 264 GLY A C 1
ATOM 1906 O O . GLY A 1 264 ? -3.989 1.795 31.148 1.00 76.94 264 GLY A O 1
ATOM 1907 N N . ALA A 1 265 ? -1.769 2.008 31.362 1.00 83.06 265 ALA A N 1
ATOM 1908 C CA . ALA A 1 265 ? -1.780 2.584 32.712 1.00 83.06 265 ALA A CA 1
ATOM 1909 C C . ALA A 1 265 ? -1.815 4.126 32.731 1.00 83.06 265 ALA A C 1
ATOM 1911 O O . ALA A 1 265 ? -1.620 4.744 33.777 1.00 83.06 265 ALA A O 1
ATOM 1912 N N . GLY A 1 266 ? -2.021 4.764 31.580 1.00 85.06 266 GLY A N 1
ATOM 1913 C CA . GLY A 1 266 ? -2.090 6.216 31.468 1.00 85.06 266 GLY A CA 1
ATOM 1914 C C . GLY A 1 266 ? -2.198 6.680 30.023 1.00 85.06 266 GLY A C 1
ATOM 1915 O O . GLY A 1 266 ? -2.187 5.869 29.096 1.00 85.06 266 GLY A O 1
ATOM 1916 N N . ARG A 1 267 ? -2.266 8.000 29.851 1.00 88.75 267 ARG A N 1
ATOM 1917 C CA . ARG A 1 267 ? -2.340 8.652 28.545 1.00 88.75 267 ARG A CA 1
ATOM 1918 C C . ARG A 1 267 ? -0.948 9.053 28.066 1.00 88.75 267 ARG A C 1
ATOM 1920 O O . ARG A 1 267 ? -0.218 9.755 28.774 1.00 88.75 267 ARG A O 1
ATOM 1927 N N . TYR A 1 268 ? -0.580 8.639 26.860 1.00 86.62 268 TYR A N 1
ATOM 1928 C CA . TYR A 1 268 ? 0.636 9.072 26.187 1.00 86.62 268 TYR A CA 1
ATOM 1929 C C . TYR A 1 268 ? 0.514 10.538 25.774 1.00 86.62 268 TYR A C 1
ATOM 1931 O O . TYR A 1 268 ? -0.417 10.925 25.066 1.00 86.62 268 TYR A O 1
ATOM 1939 N N . VAL A 1 269 ? 1.491 11.351 26.167 1.00 86.00 269 VAL A N 1
ATOM 1940 C CA . VAL A 1 269 ? 1.569 12.757 25.766 1.00 86.00 269 VAL A CA 1
ATOM 1941 C C . VAL A 1 269 ? 2.863 13.001 25.004 1.00 86.00 269 VAL A C 1
ATOM 1943 O O . VAL A 1 269 ? 3.971 12.761 25.499 1.00 86.00 269 VAL A O 1
ATOM 1946 N N . HIS A 1 270 ? 2.714 13.523 23.787 1.00 73.12 270 HIS A N 1
ATOM 1947 C CA . HIS A 1 270 ? 3.828 13.973 22.965 1.00 73.12 270 HIS A CA 1
ATOM 1948 C C . HIS A 1 270 ? 4.214 15.414 23.343 1.00 73.12 270 HIS A C 1
ATOM 1950 O O . HIS A 1 270 ? 3.850 16.376 22.676 1.00 73.12 270 HIS A O 1
ATOM 1956 N N . ALA A 1 271 ? 4.907 15.557 24.472 1.00 65.25 271 ALA A N 1
ATOM 1957 C CA . ALA A 1 271 ? 5.525 16.800 24.941 1.00 65.25 271 ALA A CA 1
ATOM 1958 C C . ALA A 1 271 ? 7.031 16.807 24.577 1.00 65.25 271 ALA A C 1
ATOM 1960 O O . ALA A 1 271 ? 7.545 15.775 24.132 1.00 65.25 271 ALA A O 1
ATOM 1961 N N . PRO A 1 272 ? 7.797 17.903 24.800 1.00 62.16 272 PRO A N 1
ATOM 1962 C CA . PRO A 1 272 ? 9.263 17.912 24.628 1.00 62.16 272 PRO A CA 1
ATOM 1963 C C . PRO A 1 272 ? 9.996 16.760 25.346 1.00 62.16 272 PRO A C 1
ATOM 1965 O O . PRO A 1 272 ? 11.143 16.458 25.023 1.00 62.16 272 PRO A O 1
ATOM 1968 N N . LYS A 1 273 ? 9.327 16.082 26.289 1.00 58.00 273 LYS A N 1
ATOM 1969 C CA . LYS A 1 273 ? 9.664 14.736 26.761 1.00 58.00 273 LYS A CA 1
ATOM 1970 C C . LYS A 1 273 ? 8.437 13.830 26.623 1.00 58.00 273 LYS A C 1
ATOM 1972 O O . LYS A 1 273 ? 7.346 14.214 27.033 1.00 58.00 273 LYS A O 1
ATOM 1977 N N . ARG A 1 274 ? 8.622 12.623 26.077 1.00 70.75 274 ARG A N 1
ATOM 1978 C CA . ARG A 1 274 ? 7.574 11.589 26.014 1.00 70.75 274 ARG A CA 1
ATOM 1979 C C . ARG A 1 274 ? 7.244 11.139 27.432 1.00 70.75 274 ARG A C 1
ATOM 1981 O O . ARG A 1 274 ? 8.154 10.737 28.157 1.00 70.75 274 ARG A O 1
ATOM 1988 N N . MET A 1 275 ? 5.977 11.206 27.824 1.00 76.44 275 MET A N 1
ATOM 1989 C CA . MET A 1 275 ? 5.556 10.812 29.167 1.00 76.44 275 MET A CA 1
ATOM 1990 C C . MET A 1 275 ? 4.181 10.154 29.168 1.00 76.44 275 MET A C 1
ATOM 1992 O O . MET A 1 275 ? 3.345 10.436 28.311 1.00 76.44 275 MET A O 1
ATOM 1996 N N . CYS A 1 276 ? 3.976 9.285 30.153 1.00 80.75 276 CYS A N 1
ATOM 1997 C CA . CYS A 1 276 ? 2.691 8.682 30.466 1.00 80.75 276 CYS A CA 1
ATOM 1998 C C . CYS A 1 276 ? 2.100 9.425 31.655 1.00 80.75 276 CYS A C 1
ATOM 2000 O O . CYS A 1 276 ? 2.689 9.430 32.738 1.00 80.75 276 CYS A O 1
ATOM 2002 N N . VAL A 1 277 ? 0.970 10.088 31.435 1.00 81.12 277 VAL A N 1
ATOM 2003 C CA . VAL A 1 277 ? 0.253 10.808 32.485 1.00 81.12 277 VAL A CA 1
ATOM 2004 C C . VAL A 1 277 ? -0.823 9.878 33.029 1.00 81.12 277 VAL A C 1
ATOM 2006 O O . VAL A 1 277 ? -1.696 9.436 32.284 1.00 81.12 277 VAL A O 1
ATOM 2009 N N . ALA A 1 278 ? -0.737 9.551 34.316 1.00 76.56 278 ALA A N 1
ATOM 2010 C CA . ALA A 1 278 ? -1.816 8.873 35.018 1.00 76.56 278 ALA A CA 1
ATOM 2011 C C . ALA A 1 278 ? -2.873 9.911 35.411 1.00 76.56 278 ALA A C 1
ATOM 2013 O O . ALA A 1 278 ? -2.535 10.955 35.974 1.00 76.56 278 ALA A O 1
ATOM 2014 N N . GLU A 1 279 ? -4.143 9.637 35.125 1.00 61.31 279 GLU A N 1
ATOM 2015 C CA . GLU A 1 279 ? -5.232 10.444 35.670 1.00 61.31 279 GLU A CA 1
ATOM 2016 C C . GLU A 1 279 ? -5.365 10.139 37.165 1.00 61.31 279 GLU A C 1
ATOM 2018 O O . GLU A 1 279 ? -5.751 9.042 37.564 1.00 61.31 279 GLU A O 1
ATOM 2023 N N . VAL A 1 280 ? -5.015 11.110 38.011 1.00 53.84 280 VAL A N 1
ATOM 2024 C CA . VAL A 1 280 ? -5.351 11.067 39.436 1.00 53.84 280 VAL A CA 1
ATOM 2025 C C . VAL A 1 280 ? -6.770 11.603 39.561 1.00 53.84 280 VAL A C 1
ATOM 2027 O O . VAL A 1 280 ? -6.979 12.813 39.631 1.00 53.84 280 VAL A O 1
ATOM 2030 N N . VAL A 1 281 ? -7.756 10.709 39.539 1.00 53.72 281 VAL A N 1
ATOM 2031 C CA . VAL A 1 281 ? -9.136 11.082 39.858 1.00 53.72 281 VAL A CA 1
ATOM 2032 C C . VAL A 1 281 ? -9.185 11.351 41.361 1.00 53.72 281 VAL A C 1
ATOM 2034 O O . VAL A 1 281 ? -8.980 10.439 42.162 1.00 53.72 281 VAL A O 1
ATOM 2037 N N . ALA A 1 282 ? -9.379 12.612 41.748 1.00 47.22 282 ALA A N 1
ATOM 2038 C CA . ALA A 1 282 ? -9.653 12.952 43.138 1.00 47.22 282 ALA A CA 1
ATOM 2039 C C . ALA A 1 282 ? -10.977 12.287 43.545 1.00 47.22 282 ALA A C 1
ATOM 2041 O O . ALA A 1 282 ? -11.988 12.480 42.868 1.00 47.22 282 ALA A O 1
ATOM 2042 N N . ALA A 1 283 ? -10.919 11.461 44.591 1.00 49.50 283 ALA A N 1
ATOM 2043 C CA . ALA A 1 283 ? -12.074 10.802 45.195 1.00 49.50 283 ALA A CA 1
ATOM 2044 C C . ALA A 1 283 ? -12.999 11.802 45.899 1.00 49.50 283 ALA A C 1
ATOM 2046 O O . ALA A 1 283 ? -12.472 12.798 46.451 1.00 49.50 283 ALA A O 1
#

Foldseek 3Di:
DFDAAPLVVLLVCCVPPLVVDVVPFKDKDFDPQKAFLALLQVVLVVVVVDRLQPAWEKEFAWDFDQLCLQQDCVSNVVSQVVQCVVVVDDGADGPPDPQDDDPVRVVVDDPPPDPPRSHSNPDGRPPPGTDHDAGIMMTTSNNSVLLNVCSVVLCVVCVPGHRHSNVSSVVVSSVVSCVVPHHHDYYYGFQGHRDCCQVPLDFDFGFHRMDRDDDPVRDVPDDQSDSVRVNVLVVVLLVVQCVVPNNSGTRGSQSVNCCSVVVVQATFDPDVDTDGDHDPDDD

Radius of gyration: 21.36 Å; chains: 1; bounding box: 57×36×68 Å

Secondary structure (DSSP, 8-state):
-PPPPHHHHHHHHIIIIITT-TT--EEEEE-TTEEE-HHHHHHHHHHT---TTT--EEEEEEEPPBTTTTT-HHHHHHHHHHHHHHH-SPPPBPTTSTT---HHHHHHS-TTT-----BGGG-B-TTSPPEEEEEEEEEEHHHHHHHGGGHHHHHHHTTTS-TT-HHHHHHHHHHHHHHHH---EEEE-TT--SSHHHH----SSPBPSEEE---TTS---SS-SSHHHHHHHHHHHHHHHHHHH-TTPPPBHHHHHHHHHHTTSSEEEESSSEEEE------

pLDDT: mean 83.22, std 13.6, range [38.66, 97.31]

Organism: Porphyra umbilicalis (NCBI:txid2786)